Protein AF-A0A839VID1-F1 (afdb_monomer_lite)

Secondary structure (DSSP, 8-state):
----HHHHHHHHHHHHHHHTS---TTHHHHHHHHHHHHHHHHHHHHHHHHHHHHHHHHHHHTT------TTHHHHHHHHHHHHHHHHHHHHHHHHS--TTS----EEEE-SEEEPPPPPPPPPPPPPPPPPPPBTTB---PPPPPPPPPPPPPPPPSEEE--TT-EEEE-SEEEPPPPPPPPPPPPPPPPPPPPTT-TTS-------PPPPPPPPPPPPPPPSEEE-SSS-EEEESSEEEPPPPPPPPPPPPPPPPPTTSS--PPPPPPPPPPS-PPPSEEE-SSS-EEEESSEEE--B-TTS-B-S-SEEE-TT-BS-EEEE-TT-EEES-EE-TT-BS--EEEEPEETTEE-S---GGGBTTTEES--EEE-

Sequence (374 aa):
MVISDSAISLFLKFVIRELLFMPDYFFLFFVIEIMNKNFYRIVWNRTLGMFQVASEMARTEGKSSNINSPFVNTATKVVSVGRLAVMTMAIMMAWSLPASDVFAQTQVNTGWMNGSTGQTGEAGQRGTNGRNASLLVDPTSGTNGTNGGNGSQGDNGWSLNTNSATYINSGSVLGGTGGAGGSGGDGGDAGRWDTWEWRNVTRTNYEPGNGGDGGNGGHGGNGVSITASNVTFVNTGTVTGGNAGAAGAGGVAGEKPAIATLPGKDGNPGSPGIEGGYGIYVSGNNSDIINVGIISAGQDSSGNVTKESIWYGNSTSNSRLELRAGSDIKGIVNAKLSKGINILALGAGDGNYQGSFDVTQINNKYLGFNAFSK

Foldseek 3Di:
DDDDVVVVVVVVVVVVVVVPDDDDPPVVVVCVVVCVVVVVVVVVVVLVVLVVVVVVVVVVVVPDPDDPDPVVVVVVVVVVVSVVVNVVVVVVVVVPDPPPPDPQAEAEDQEEQEWAAWAEWAAWAAWAAWAADDPPRDIAAIAATAETGETAETAEREEAADASHEYEYNEEFEWHETHEWHAWYAWYATHHYDDPPPDDDPDDDHAIYETHATYEWYEWHESYEAQYANYEYEYQYEFEFHEIYHWHHIYHFHQYPPPDDDTHHTHHIYHTRQATYASYEYQYEQYEYEYQEEFEYYYYPVRHHRDASAEYDLNYEPYEYEYAHNDDYDAAHECQNYDYAYEYEFDYDPNRTPPDDDPVCECVRYYRHPHYYD

Radius of gyration: 37.03 Å; chains: 1; bounding box: 115×51×95 Å

Structure (mmCIF, N/CA/C/O backbone):
data_AF-A0A839VID1-F1
#
_entry.id   AF-A0A839VID1-F1
#
loop_
_atom_site.group_PDB
_atom_site.id
_atom_site.type_symbol
_atom_site.label_atom_id
_atom_site.label_alt_id
_atom_site.label_comp_id
_atom_site.label_asym_id
_atom_site.label_entity_id
_atom_site.label_seq_id
_atom_site.pdbx_PDB_ins_code
_atom_site.Cartn_x
_atom_site.Cartn_y
_atom_site.Cartn_z
_atom_site.occupancy
_atom_site.B_iso_or_equiv
_atom_site.auth_seq_id
_atom_site.auth_comp_id
_atom_site.auth_asym_id
_atom_site.auth_atom_id
_atom_site.pdbx_PDB_model_num
ATOM 1 N N . MET A 1 1 ? -58.803 2.264 24.529 1.00 37.75 1 MET A N 1
ATOM 2 C CA . MET A 1 1 ? -59.044 2.023 23.092 1.00 37.75 1 MET A CA 1
ATOM 3 C C . MET A 1 1 ? -58.047 0.965 22.658 1.00 37.75 1 MET A C 1
ATOM 5 O O . MET A 1 1 ? -56.857 1.229 22.729 1.00 37.75 1 MET A O 1
ATOM 9 N N . VAL A 1 2 ? -58.511 -0.249 22.364 1.00 28.39 2 VAL A N 1
ATOM 10 C CA . VAL A 1 2 ? -57.647 -1.372 21.968 1.00 28.39 2 VAL A CA 1
ATOM 11 C C . VAL A 1 2 ? -57.585 -1.366 20.445 1.00 28.39 2 VAL A C 1
ATOM 13 O O . VAL A 1 2 ? -58.617 -1.516 19.795 1.00 28.39 2 VAL A O 1
ATOM 16 N N . ILE A 1 3 ? -56.407 -1.107 19.880 1.00 39.34 3 ILE A N 1
ATOM 17 C CA . ILE A 1 3 ? -56.181 -1.224 18.436 1.00 39.34 3 ILE A CA 1
ATOM 18 C C . ILE A 1 3 ? -56.026 -2.717 18.156 1.00 39.34 3 ILE A C 1
ATOM 20 O O . ILE A 1 3 ? -55.124 -3.349 18.692 1.00 39.34 3 ILE A O 1
ATOM 24 N N . SER A 1 4 ? -56.941 -3.291 17.378 1.00 57.62 4 SER A N 1
ATOM 25 C CA . SER A 1 4 ? -56.905 -4.713 17.030 1.00 57.62 4 SER A CA 1
ATOM 26 C C . SER A 1 4 ? -55.694 -5.027 16.148 1.00 57.62 4 SER A C 1
ATOM 28 O O . SER A 1 4 ? -55.435 -4.286 15.196 1.00 57.62 4 SER A O 1
ATOM 30 N N . ASP A 1 5 ? -55.028 -6.157 16.390 1.00 52.53 5 ASP A N 1
ATOM 31 C CA . ASP A 1 5 ? -53.838 -6.624 15.652 1.00 52.53 5 ASP A CA 1
ATOM 32 C C . ASP A 1 5 ? -54.029 -6.684 14.125 1.00 52.53 5 ASP A C 1
ATOM 34 O O . ASP A 1 5 ? -53.090 -6.506 13.346 1.00 52.53 5 ASP A O 1
ATOM 38 N N . SER A 1 6 ? -55.272 -6.837 13.668 1.00 58.25 6 SER A N 1
ATOM 39 C CA . SER A 1 6 ? -55.662 -6.763 12.259 1.00 58.25 6 SER A CA 1
ATOM 40 C C . SER A 1 6 ? -55.383 -5.400 11.610 1.00 58.25 6 SER A C 1
ATOM 42 O O . SER A 1 6 ? -55.016 -5.354 10.438 1.00 58.25 6 SER A O 1
ATOM 44 N N . ALA A 1 7 ? -55.494 -4.294 12.350 1.00 54.56 7 ALA A N 1
ATOM 45 C CA . ALA A 1 7 ? -55.219 -2.950 11.836 1.00 54.56 7 ALA A CA 1
ATOM 46 C C . ALA A 1 7 ? -53.710 -2.697 11.681 1.00 54.56 7 ALA A C 1
ATOM 48 O O . ALA A 1 7 ? -53.276 -2.084 10.706 1.00 54.56 7 ALA A O 1
ATOM 49 N N . ILE A 1 8 ? -52.907 -3.242 12.600 1.00 56.31 8 ILE A N 1
ATOM 50 C CA . ILE A 1 8 ? -51.442 -3.164 12.558 1.00 56.31 8 ILE A CA 1
ATOM 51 C C . ILE A 1 8 ? -50.904 -4.010 11.396 1.00 56.31 8 ILE A C 1
ATOM 53 O O . ILE A 1 8 ? -50.062 -3.545 10.628 1.00 56.31 8 ILE A O 1
ATOM 57 N N . SER A 1 9 ? -51.453 -5.212 11.192 1.00 63.53 9 SER A N 1
ATOM 58 C CA . SER A 1 9 ? -51.073 -6.084 10.073 1.00 63.53 9 SER A CA 1
ATOM 59 C C . SER A 1 9 ? -51.412 -5.479 8.705 1.00 63.53 9 SER A C 1
ATOM 61 O O . SER A 1 9 ? -50.611 -5.567 7.772 1.00 63.53 9 SER A O 1
ATOM 63 N N . LEU A 1 10 ? -52.575 -4.828 8.576 1.00 61.72 10 LEU A N 1
ATOM 64 C CA . LEU A 1 10 ? -52.990 -4.194 7.322 1.00 61.72 10 LEU A CA 1
ATOM 65 C C . LEU A 1 10 ? -52.106 -2.986 6.977 1.00 61.72 10 LEU A C 1
ATOM 67 O O . LEU A 1 10 ? -51.721 -2.815 5.822 1.00 61.72 10 LEU A O 1
ATOM 71 N N . PHE A 1 11 ? -51.729 -2.197 7.985 1.00 62.03 11 PHE A N 1
ATOM 72 C CA . PHE A 1 11 ? -50.832 -1.057 7.817 1.00 62.03 11 PHE A CA 1
ATOM 73 C C . PHE A 1 11 ? -49.418 -1.496 7.408 1.00 62.03 11 PHE A C 1
ATOM 75 O O . PHE A 1 11 ? -48.863 -0.971 6.445 1.00 62.03 11 PHE A O 1
ATOM 82 N N . LEU A 1 12 ? -48.867 -2.529 8.054 1.00 59.03 12 LEU A N 1
ATOM 83 C CA . LEU A 1 12 ? -47.552 -3.085 7.708 1.00 59.03 12 LEU A CA 1
ATOM 84 C C . LEU A 1 12 ? -47.509 -3.663 6.288 1.00 59.03 12 LEU A C 1
ATOM 86 O O . LEU A 1 12 ? -46.543 -3.440 5.562 1.00 59.03 12 LEU A O 1
ATOM 90 N N . LYS A 1 13 ? -48.571 -4.349 5.851 1.00 61.94 13 LYS A N 1
ATOM 91 C CA . LYS A 1 13 ? -48.661 -4.872 4.478 1.00 61.94 13 LYS A CA 1
ATOM 92 C C . LYS A 1 13 ? -48.763 -3.765 3.429 1.00 61.94 13 LYS A C 1
ATOM 94 O O . LYS A 1 13 ? -48.233 -3.931 2.335 1.00 61.94 13 LYS A O 1
ATOM 99 N N . PHE A 1 14 ? -49.415 -2.650 3.754 1.00 58.91 14 PHE A N 1
ATOM 100 C CA . PHE A 1 14 ? -49.511 -1.500 2.858 1.00 58.91 14 PHE A CA 1
ATOM 101 C C . PHE A 1 14 ? -48.156 -0.795 2.699 1.00 58.91 14 PHE A C 1
ATOM 103 O O . PHE A 1 14 ? -47.725 -0.532 1.581 1.00 58.91 14 PHE A O 1
ATOM 110 N N . VAL A 1 15 ? -47.435 -0.590 3.805 1.00 58.19 15 VAL A N 1
ATOM 111 C CA . VAL A 1 15 ? -46.118 0.070 3.807 1.00 58.19 15 VAL A CA 1
ATOM 112 C C . VAL A 1 15 ? -45.062 -0.757 3.063 1.00 58.19 15 VAL A C 1
ATOM 114 O O . VAL A 1 15 ? -44.302 -0.208 2.271 1.00 58.19 15 VAL A O 1
ATOM 117 N N . ILE A 1 16 ? -45.045 -2.081 3.245 1.00 57.47 16 ILE A N 1
ATOM 118 C CA . ILE A 1 16 ? -44.080 -2.966 2.566 1.00 57.47 16 ILE A CA 1
ATOM 119 C C . ILE A 1 16 ? -44.337 -3.031 1.051 1.00 57.47 16 ILE A C 1
ATOM 121 O O . ILE A 1 16 ? -43.393 -3.141 0.272 1.00 57.47 16 ILE A O 1
ATOM 125 N N . ARG A 1 17 ? -45.600 -2.933 0.615 1.00 50.16 17 ARG A N 1
ATOM 126 C CA . ARG A 1 17 ? -45.963 -3.000 -0.808 1.00 50.16 17 ARG A CA 1
ATOM 127 C C . ARG A 1 17 ? -45.537 -1.754 -1.592 1.00 50.16 17 ARG A C 1
ATOM 129 O O . ARG A 1 17 ? -45.145 -1.894 -2.744 1.00 50.16 17 ARG A O 1
ATOM 136 N N . GLU A 1 18 ? -45.577 -0.577 -0.973 1.00 48.16 18 GLU A N 1
ATOM 137 C CA . GLU A 1 18 ? -45.176 0.690 -1.609 1.00 48.16 18 GLU A CA 1
ATOM 138 C C . GLU A 1 18 ? -43.649 0.892 -1.624 1.00 48.16 18 GLU A C 1
ATOM 140 O O . GLU A 1 18 ? -43.105 1.484 -2.552 1.00 48.16 18 GLU A O 1
ATOM 145 N N . LEU A 1 19 ? -42.924 0.335 -0.647 1.00 43.19 19 LEU A N 1
ATOM 146 C CA . LEU A 1 19 ? -41.462 0.467 -0.549 1.00 43.19 19 LEU A CA 1
ATOM 147 C C . LEU A 1 19 ? -40.670 -0.384 -1.557 1.00 43.19 19 LEU A C 1
ATOM 149 O O . LEU A 1 19 ? -39.482 -0.142 -1.748 1.00 43.19 19 LEU A O 1
ATOM 153 N N . LEU A 1 20 ? -41.301 -1.362 -2.213 1.00 41.53 20 LEU A N 1
ATOM 154 C CA . LEU A 1 20 ? -40.631 -2.298 -3.127 1.00 41.53 20 LEU A CA 1
ATOM 155 C C . LEU A 1 20 ? -40.627 -1.865 -4.607 1.00 41.53 20 LEU A C 1
ATOM 157 O O . LEU A 1 20 ? -40.086 -2.596 -5.433 1.00 41.53 20 LEU A O 1
ATOM 161 N N . PHE A 1 21 ? -41.200 -0.706 -4.964 1.00 41.19 21 PHE A N 1
ATOM 162 C CA . PHE A 1 21 ? -41.460 -0.346 -6.371 1.00 41.19 21 PHE A CA 1
ATOM 163 C C . PHE A 1 21 ? -40.880 0.988 -6.880 1.00 41.19 21 PHE A C 1
ATOM 165 O O . PHE A 1 21 ? -41.305 1.449 -7.937 1.00 41.19 21 PHE A O 1
ATOM 172 N N . MET A 1 22 ? -39.887 1.603 -6.225 1.00 41.22 22 MET A N 1
ATOM 173 C CA . MET A 1 22 ? -39.282 2.846 -6.749 1.00 41.22 22 MET A CA 1
ATOM 174 C C . MET A 1 22 ? -37.767 2.733 -7.014 1.00 41.22 22 MET A C 1
ATOM 176 O O . MET A 1 22 ? -37.019 2.464 -6.077 1.00 41.22 22 MET A O 1
ATOM 180 N N . PRO A 1 23 ? -37.300 2.947 -8.267 1.00 43.81 23 PRO A N 1
ATOM 181 C CA . PRO A 1 23 ? -35.902 2.741 -8.658 1.00 43.81 23 PRO A CA 1
ATOM 182 C C . PRO A 1 23 ? -34.981 3.974 -8.524 1.00 43.81 23 PRO A C 1
ATOM 184 O O . PRO A 1 23 ? -33.789 3.851 -8.789 1.00 43.81 23 PRO A O 1
ATOM 187 N N . ASP A 1 24 ? -35.459 5.139 -8.072 1.00 41.50 24 ASP A N 1
ATOM 188 C CA . ASP A 1 24 ? -34.684 6.391 -8.148 1.00 41.50 24 ASP A CA 1
ATOM 189 C C . ASP A 1 24 ? -34.285 6.955 -6.769 1.00 41.50 24 ASP A C 1
ATOM 191 O O . ASP A 1 24 ? -34.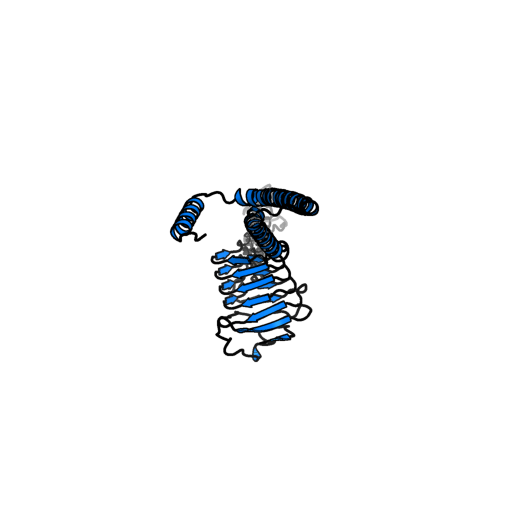955 7.803 -6.176 1.00 41.50 24 ASP A O 1
ATOM 195 N N . TYR A 1 25 ? -33.129 6.515 -6.262 1.00 45.03 25 TYR A N 1
ATOM 196 C CA . TYR A 1 25 ? -32.595 6.883 -4.938 1.00 45.03 25 TYR A CA 1
ATOM 197 C C . TYR A 1 25 ? -31.889 8.250 -4.853 1.00 45.03 25 TYR A C 1
ATOM 199 O O . TYR A 1 25 ? -31.350 8.594 -3.803 1.00 45.03 25 TYR A O 1
ATOM 207 N N . PHE A 1 26 ? -31.924 9.077 -5.903 1.00 43.38 26 PHE A N 1
ATOM 208 C CA . PHE A 1 26 ? -31.333 10.426 -5.861 1.00 43.38 26 PHE A CA 1
ATOM 209 C C . PHE A 1 26 ? -32.321 11.526 -5.431 1.00 43.38 26 PHE A C 1
ATOM 211 O O . PHE A 1 26 ? -31.907 12.558 -4.906 1.00 43.38 26 PHE A O 1
ATOM 218 N N . PHE A 1 27 ? -33.633 11.304 -5.572 1.00 37.88 27 PHE A N 1
ATOM 219 C CA . PHE A 1 27 ? -34.653 12.294 -5.194 1.00 37.88 27 PHE A CA 1
ATOM 220 C C . PHE A 1 27 ? -35.008 12.241 -3.696 1.00 37.88 27 PHE A C 1
ATOM 222 O O . PHE A 1 27 ? -35.433 13.236 -3.106 1.00 37.88 27 PHE A O 1
ATOM 229 N N . LEU A 1 28 ? -34.778 11.094 -3.049 1.00 40.00 28 LEU A N 1
ATOM 230 C CA . LEU A 1 28 ? -35.147 10.866 -1.652 1.00 40.00 28 LEU A CA 1
ATOM 231 C C . LEU A 1 28 ? -34.292 11.692 -0.676 1.00 40.00 28 LEU A C 1
ATOM 233 O O . LEU A 1 28 ? -34.808 12.166 0.331 1.00 40.00 28 LEU A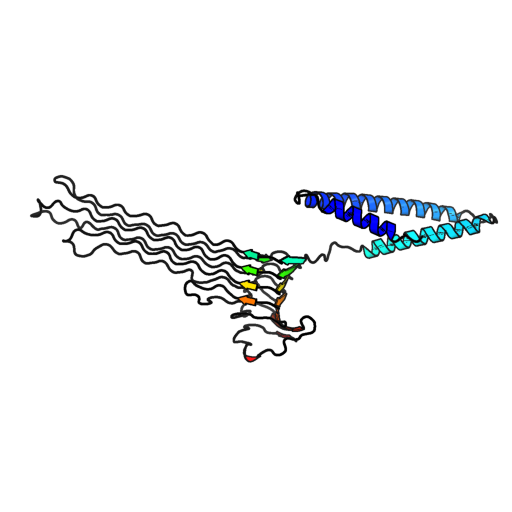 O 1
ATOM 237 N N . PHE A 1 29 ? -33.018 11.942 -0.993 1.00 39.06 29 PHE A N 1
ATOM 238 C CA . PHE A 1 29 ? -32.136 12.720 -0.116 1.00 39.06 29 PHE A CA 1
ATOM 239 C C . PHE A 1 29 ? -32.544 14.202 -0.052 1.00 39.06 29 PHE A C 1
ATOM 241 O O . PHE A 1 29 ? -32.615 14.784 1.029 1.00 39.06 29 PHE A O 1
ATOM 248 N N . PHE A 1 30 ? -32.930 14.789 -1.192 1.00 37.88 30 PHE A N 1
ATOM 249 C CA . PHE A 1 30 ? -33.386 16.182 -1.256 1.00 37.88 30 PHE A CA 1
ATOM 250 C C . PHE A 1 30 ? -34.794 16.366 -0.665 1.00 37.88 30 PHE A C 1
ATOM 252 O O . PHE A 1 30 ? -35.081 17.372 -0.012 1.00 37.88 30 PHE A O 1
ATOM 259 N N . VAL A 1 31 ? -35.676 15.374 -0.842 1.00 40.00 31 VAL A N 1
ATOM 260 C CA . VAL A 1 31 ? -37.023 15.391 -0.256 1.00 40.00 31 VAL A CA 1
ATOM 261 C C . VAL A 1 31 ? -36.972 15.203 1.261 1.00 40.00 31 VAL A C 1
ATOM 263 O O . VAL A 1 31 ? -37.691 15.911 1.961 1.00 40.00 31 VAL A O 1
ATOM 266 N N . ILE A 1 32 ? -36.093 14.350 1.798 1.00 44.00 32 ILE A N 1
ATOM 267 C CA . ILE A 1 32 ? -35.937 14.178 3.252 1.00 44.00 32 ILE A CA 1
ATOM 268 C C . ILE A 1 32 ? -35.442 15.473 3.911 1.00 44.00 32 ILE A C 1
ATOM 270 O O . ILE A 1 32 ? -35.973 15.868 4.950 1.00 44.00 32 ILE A O 1
ATOM 274 N N . GLU A 1 33 ? -34.502 16.194 3.296 1.00 41.28 33 GLU A N 1
ATOM 275 C CA . GLU A 1 33 ? -33.959 17.427 3.879 1.00 41.28 33 GLU A CA 1
ATOM 276 C C . GLU A 1 33 ? -34.963 18.601 3.852 1.00 41.28 33 GLU A C 1
ATOM 278 O O . GLU A 1 33 ? -35.080 19.358 4.824 1.00 41.28 33 GLU A O 1
ATOM 283 N N . ILE A 1 34 ? -35.774 18.715 2.791 1.00 43.38 34 ILE A N 1
ATOM 284 C CA . ILE A 1 34 ? -36.847 19.722 2.689 1.00 43.38 34 ILE A CA 1
ATOM 285 C C . ILE A 1 34 ? -38.066 19.343 3.550 1.00 43.38 34 ILE A C 1
ATOM 287 O O . ILE A 1 34 ? -38.681 20.216 4.177 1.00 43.38 34 ILE A O 1
ATOM 291 N N . MET A 1 35 ? -38.410 18.053 3.639 1.00 42.81 35 MET A N 1
ATOM 292 C CA . MET A 1 35 ? -39.499 17.583 4.498 1.00 42.81 35 MET A CA 1
ATOM 293 C C . MET A 1 35 ? -39.181 17.793 5.974 1.00 42.81 35 MET A C 1
ATOM 295 O O . MET A 1 35 ? -40.087 18.151 6.721 1.00 42.81 35 MET A O 1
ATOM 299 N N . ASN A 1 36 ? -37.919 17.675 6.394 1.00 51.16 36 ASN A N 1
ATOM 300 C CA . ASN A 1 36 ? -37.563 17.833 7.803 1.00 51.16 36 ASN A CA 1
ATOM 301 C C . ASN A 1 36 ? -37.812 19.270 8.303 1.00 51.16 36 ASN A C 1
ATOM 303 O O . ASN A 1 36 ? -38.424 19.472 9.350 1.00 51.16 36 ASN A O 1
ATOM 307 N N . LYS A 1 37 ? -37.472 20.296 7.507 1.00 49.12 37 LYS A N 1
ATOM 308 C CA . LYS A 1 37 ? -37.708 21.705 7.889 1.00 49.12 37 LYS A CA 1
ATOM 309 C C . LYS A 1 37 ? -39.193 22.080 7.899 1.00 49.12 37 LYS A C 1
ATOM 311 O O . LYS A 1 37 ? -39.648 22.774 8.811 1.00 49.12 37 LYS A O 1
ATOM 316 N N . ASN A 1 38 ? -39.965 21.610 6.919 1.00 48.06 38 ASN A N 1
ATOM 317 C CA . ASN A 1 38 ? -41.396 21.917 6.844 1.00 48.06 38 ASN A CA 1
ATOM 318 C C . ASN A 1 38 ? -42.216 21.119 7.864 1.00 48.06 38 ASN A C 1
ATOM 320 O O . ASN A 1 38 ? -43.131 21.675 8.471 1.00 48.06 38 ASN A O 1
ATOM 324 N N . PHE A 1 39 ? -41.861 19.859 8.116 1.00 57.38 39 PHE A N 1
ATOM 325 C CA . PHE A 1 39 ? -42.506 19.041 9.138 1.00 57.38 39 PHE A CA 1
ATOM 326 C C . PHE A 1 39 ? -42.246 19.605 10.536 1.00 57.38 39 PHE A C 1
ATOM 328 O O . PHE A 1 39 ? -43.196 19.795 11.293 1.00 57.38 39 PHE A O 1
ATOM 335 N N . TYR A 1 40 ? -41.004 20.000 10.838 1.00 54.78 40 TYR A N 1
ATOM 336 C CA . TYR A 1 40 ? -40.677 20.636 12.115 1.00 54.78 40 TYR A CA 1
ATOM 337 C C . TYR A 1 40 ? -41.464 21.934 12.319 1.00 54.78 40 TYR A C 1
ATOM 339 O O . TYR A 1 40 ? -42.027 22.161 13.385 1.00 54.78 40 TYR A O 1
ATOM 347 N N . ARG A 1 41 ? -41.594 22.762 11.275 1.00 60.22 41 ARG A N 1
ATOM 348 C CA . ARG A 1 41 ? -42.366 24.011 11.336 1.00 60.22 41 ARG A CA 1
ATOM 349 C C . ARG A 1 41 ? -43.870 23.768 11.512 1.00 60.22 41 ARG A C 1
ATOM 351 O O . ARG A 1 41 ? -44.519 24.512 12.243 1.00 60.22 41 ARG A O 1
ATOM 358 N N . ILE A 1 42 ? -44.429 22.728 10.890 1.00 62.19 42 ILE A N 1
ATOM 359 C CA . ILE A 1 42 ? -45.842 22.343 11.051 1.00 62.19 42 ILE A CA 1
ATOM 360 C C . ILE A 1 42 ? -46.104 21.810 12.462 1.00 62.19 42 ILE A C 1
ATOM 362 O O . ILE A 1 42 ? -47.077 22.227 13.092 1.00 62.19 42 ILE A O 1
ATOM 366 N N . VAL A 1 43 ? -45.240 20.927 12.970 1.00 60.66 43 VAL A N 1
ATOM 367 C CA . VAL A 1 43 ? -45.349 20.387 14.331 1.00 60.66 43 VAL A CA 1
ATOM 368 C C . VAL A 1 43 ? -45.194 21.515 15.349 1.00 60.66 43 VAL A C 1
ATOM 370 O O . VAL A 1 43 ? -46.062 21.679 16.199 1.00 60.66 43 VAL A O 1
ATOM 373 N N . TRP A 1 44 ? -44.181 22.370 15.202 1.00 65.75 44 TRP A N 1
ATOM 374 C CA . TRP A 1 44 ? -43.943 23.513 16.085 1.00 65.75 44 TRP A CA 1
ATOM 375 C C . TRP A 1 44 ? -45.123 24.492 16.126 1.00 65.75 44 TRP A C 1
ATOM 377 O O . TRP A 1 44 ? -45.608 24.839 17.205 1.00 65.75 44 TRP A O 1
ATOM 387 N N . ASN A 1 45 ? -45.654 24.885 14.963 1.00 63.06 45 ASN A N 1
ATOM 388 C CA . ASN A 1 45 ? -46.792 25.804 14.893 1.00 63.06 45 ASN A CA 1
ATOM 389 C C . ASN A 1 45 ? -48.073 25.193 15.481 1.00 63.06 45 ASN A C 1
ATOM 391 O O . ASN A 1 45 ? -48.853 25.902 16.120 1.00 63.06 45 ASN A O 1
ATOM 395 N N . ARG A 1 46 ? -48.296 23.883 15.310 1.00 57.66 46 ARG A N 1
ATOM 396 C CA . ARG A 1 46 ? -49.447 23.197 15.919 1.00 57.66 46 ARG A CA 1
ATOM 397 C C . ARG A 1 46 ? -49.300 23.069 17.432 1.00 57.66 46 ARG A C 1
ATOM 399 O O . ARG A 1 46 ? -50.280 23.277 18.144 1.00 57.66 46 ARG A O 1
ATOM 406 N N . THR A 1 47 ? -48.097 22.798 17.929 1.00 58.44 47 THR A N 1
ATOM 407 C CA . THR A 1 47 ? -47.826 22.732 19.369 1.00 58.44 47 THR A CA 1
ATOM 408 C C . THR A 1 47 ? -48.018 24.097 20.034 1.00 58.44 47 THR A C 1
ATOM 410 O O . THR A 1 47 ? -48.692 24.173 21.059 1.00 58.44 47 THR A O 1
ATOM 413 N N . LEU A 1 48 ? -47.543 25.189 19.420 1.00 67.44 48 LEU A N 1
ATOM 414 C CA . LEU A 1 48 ? -47.789 26.554 19.910 1.00 67.44 48 LEU A CA 1
ATOM 415 C C . LEU A 1 48 ? -49.284 26.904 19.955 1.00 67.44 48 LEU A C 1
ATOM 417 O O . LEU A 1 48 ? -49.754 27.438 20.959 1.00 67.44 48 LEU A O 1
ATOM 421 N N . GLY A 1 49 ? -50.047 26.542 18.917 1.00 63.91 49 GLY A N 1
ATOM 422 C CA . GLY A 1 49 ? -51.499 26.744 18.898 1.00 63.91 49 GLY A CA 1
ATOM 423 C C . GLY A 1 49 ? -52.218 26.004 20.033 1.00 63.91 49 GLY A C 1
ATOM 424 O O . GLY A 1 49 ? -53.102 26.566 20.676 1.00 63.91 49 GLY A O 1
ATOM 425 N N . MET A 1 50 ? -51.799 24.772 20.346 1.00 55.88 50 MET A N 1
ATOM 426 C CA . MET A 1 50 ? -52.367 24.006 21.464 1.00 55.88 50 MET A CA 1
ATOM 427 C C . MET A 1 50 ? -52.028 24.615 22.831 1.00 55.88 50 MET A C 1
ATOM 429 O O . MET A 1 50 ? -52.896 24.654 23.701 1.00 55.88 50 MET A O 1
ATOM 433 N N . PHE A 1 51 ? -50.811 25.139 23.021 1.00 56.12 51 PHE A N 1
ATOM 434 C CA . PHE A 1 51 ? -50.447 25.854 24.252 1.00 56.12 51 PHE A CA 1
ATOM 435 C C . PHE A 1 51 ? -51.263 27.135 24.440 1.00 56.12 51 PHE A C 1
ATOM 437 O O . PHE A 1 51 ? -51.696 27.424 25.555 1.00 56.12 51 PHE A O 1
ATOM 444 N N . GLN A 1 52 ? -51.527 27.873 23.360 1.00 67.88 52 GLN A N 1
ATOM 445 C CA . GLN A 1 52 ? -52.342 29.083 23.416 1.00 67.88 52 GLN A CA 1
ATOM 446 C C . GLN A 1 52 ? -53.787 28.766 23.832 1.00 67.88 52 GLN A C 1
ATOM 448 O O . GLN A 1 52 ? -54.286 29.365 24.785 1.00 67.88 52 GLN A O 1
ATOM 453 N N . VAL A 1 53 ? -54.410 27.752 23.218 1.00 58.34 53 VAL A N 1
ATOM 454 C CA . VAL A 1 53 ? -55.764 27.289 23.581 1.00 58.34 53 VAL A CA 1
ATOM 455 C C . VAL A 1 53 ? -55.816 26.781 25.025 1.00 58.34 53 VAL A C 1
ATOM 457 O O . VAL A 1 53 ? -56.718 27.146 25.778 1.00 58.34 53 VAL A O 1
ATOM 460 N N . ALA A 1 54 ? -54.824 25.996 25.458 1.00 53.84 54 ALA A N 1
ATOM 461 C CA . ALA A 1 54 ? -54.746 25.517 26.837 1.00 53.84 54 ALA A CA 1
ATOM 462 C C . ALA A 1 54 ? -54.595 26.674 27.845 1.00 53.84 54 ALA A C 1
ATOM 464 O O . ALA A 1 54 ? -55.194 26.638 28.921 1.00 53.84 54 ALA A O 1
ATOM 465 N N . SER A 1 55 ? -53.839 27.721 27.492 1.00 54.97 55 SER A N 1
ATOM 466 C CA . SER A 1 55 ? -53.664 28.906 28.340 1.00 54.97 55 SER A CA 1
ATOM 467 C C . SER A 1 55 ? -54.941 29.750 28.458 1.00 54.97 55 SER A C 1
ATOM 469 O O . SER A 1 55 ? -55.253 30.236 29.546 1.00 54.97 55 SER A O 1
ATOM 471 N N . GLU A 1 56 ? -55.725 29.877 27.382 1.00 57.59 56 GLU A N 1
ATOM 472 C CA . GLU A 1 56 ? -57.013 30.583 27.403 1.00 57.59 56 GLU A CA 1
ATOM 473 C C . GLU A 1 56 ? -58.074 29.818 28.200 1.00 57.59 56 GLU A C 1
ATOM 475 O O . GLU A 1 56 ? -58.827 30.430 28.965 1.00 57.59 56 GLU A O 1
ATOM 480 N N . MET A 1 57 ? -58.079 28.485 28.095 1.00 52.12 57 MET A N 1
ATOM 481 C CA . MET A 1 57 ? -58.933 27.616 28.909 1.00 52.12 57 MET A CA 1
ATOM 482 C C . MET A 1 57 ? -58.591 27.712 30.404 1.00 52.12 57 MET A C 1
ATOM 484 O O . MET A 1 57 ? -59.486 27.851 31.233 1.00 52.12 57 MET A O 1
ATOM 488 N N . ALA A 1 58 ? -57.305 27.738 30.768 1.00 54.00 58 ALA A N 1
ATOM 489 C CA . ALA A 1 58 ? -56.889 27.924 32.162 1.00 54.00 58 ALA A CA 1
ATOM 490 C C . ALA A 1 58 ? -57.235 29.327 32.704 1.00 54.00 58 ALA A C 1
ATOM 492 O O . ALA A 1 58 ? -57.565 29.489 33.878 1.00 54.00 58 ALA A O 1
ATOM 493 N N . ARG A 1 59 ? -57.205 30.358 31.849 1.00 53.34 59 ARG A N 1
ATOM 494 C CA . ARG A 1 59 ? -57.555 31.738 32.223 1.00 53.34 59 ARG A CA 1
ATOM 495 C C . ARG A 1 59 ? -59.058 31.931 32.461 1.00 53.34 59 ARG A C 1
ATOM 497 O O . ARG A 1 59 ? -59.435 32.819 33.227 1.00 53.34 59 ARG A O 1
ATOM 504 N N . THR A 1 60 ? -59.918 31.121 31.842 1.00 53.81 60 THR A N 1
ATOM 505 C CA . THR A 1 60 ? -61.379 31.194 32.025 1.00 53.81 60 THR A CA 1
ATOM 506 C C . THR A 1 60 ? -61.858 30.539 33.326 1.00 53.81 60 THR A C 1
ATOM 508 O O . THR A 1 60 ? -62.877 30.960 33.875 1.00 53.81 60 THR A O 1
ATOM 511 N N . GLU A 1 61 ? -61.096 29.598 33.895 1.00 52.12 61 GLU A N 1
ATOM 512 C CA . GLU A 1 61 ? -61.425 28.937 35.171 1.00 52.12 61 GLU A CA 1
ATOM 513 C C . GLU A 1 61 ? -61.307 29.871 36.394 1.00 52.12 61 GLU A C 1
ATOM 515 O O . GLU A 1 61 ? -61.986 29.666 37.399 1.00 52.12 61 GLU A O 1
ATOM 520 N N . GLY A 1 62 ? -60.538 30.962 36.305 1.00 48.69 62 GLY A N 1
ATOM 521 C CA . GLY A 1 62 ? -60.334 31.907 37.412 1.00 48.69 62 GLY A CA 1
ATOM 522 C C . GLY A 1 62 ? -61.525 32.815 37.762 1.00 48.69 62 GLY A C 1
ATOM 523 O O . GLY A 1 62 ? -61.398 33.639 38.665 1.00 48.69 62 GLY A O 1
ATOM 524 N N . LYS A 1 63 ? -62.666 32.721 37.060 1.00 49.06 63 LYS A N 1
ATOM 525 C CA . LYS A 1 63 ? -63.840 33.593 37.291 1.00 49.06 63 LYS A CA 1
ATOM 526 C C . LYS A 1 63 ? -65.163 32.873 37.576 1.00 49.06 63 LYS A C 1
ATOM 528 O O . LYS A 1 63 ? -66.177 33.545 37.731 1.00 49.06 63 LYS A O 1
ATOM 533 N N . SER A 1 64 ? -65.186 31.545 37.680 1.00 48.34 64 SER A N 1
ATOM 534 C CA . SER A 1 64 ? -66.438 30.786 37.830 1.00 48.34 64 SER A CA 1
ATOM 535 C C . SER A 1 64 ? -66.567 30.109 39.200 1.00 48.34 64 SER A C 1
ATOM 537 O O . SER A 1 64 ? -66.700 28.891 39.300 1.00 48.34 64 SER A O 1
ATOM 539 N N . SER A 1 65 ? -66.568 30.893 40.277 1.00 46.06 65 SER A N 1
ATOM 540 C CA . SER A 1 65 ? -66.994 30.429 41.603 1.00 46.06 65 SER A CA 1
ATOM 541 C C . SER A 1 65 ? -68.458 30.818 41.835 1.00 46.06 65 SER A C 1
ATOM 543 O O . SER A 1 65 ? -68.706 31.933 42.287 1.00 46.06 65 SER A O 1
ATOM 545 N N . ASN A 1 66 ? -69.406 29.948 41.449 1.00 48.12 66 ASN A N 1
ATOM 546 C CA . ASN A 1 66 ? -70.756 29.774 42.045 1.00 48.12 66 ASN A CA 1
ATOM 547 C C . ASN A 1 66 ? -71.783 29.160 41.076 1.00 48.12 66 ASN A C 1
ATOM 549 O O . ASN A 1 66 ? -72.871 29.699 40.890 1.00 48.12 66 ASN A O 1
ATOM 553 N N . ILE A 1 67 ? -71.490 28.001 40.481 1.00 46.19 67 ILE A N 1
ATOM 554 C CA . ILE A 1 67 ? -72.547 27.199 39.846 1.00 46.19 67 ILE A CA 1
ATOM 555 C C . ILE A 1 67 ? -72.424 25.754 40.331 1.00 46.19 67 ILE A C 1
ATOM 557 O O . ILE A 1 67 ? -71.659 24.958 39.792 1.00 46.19 67 ILE A O 1
ATOM 561 N N . ASN A 1 68 ? -73.195 25.422 41.371 1.00 46.31 68 ASN A N 1
ATOM 562 C CA . ASN A 1 68 ? -73.438 24.044 41.793 1.00 46.31 68 ASN A CA 1
ATOM 563 C C . ASN A 1 68 ? -74.363 23.380 40.769 1.00 46.31 68 ASN A C 1
ATOM 565 O O . ASN A 1 68 ? -75.585 23.453 40.868 1.00 46.31 68 ASN A O 1
ATOM 569 N N . SER A 1 69 ? -73.763 22.754 39.760 1.00 44.94 69 SER A N 1
ATOM 570 C CA . SER A 1 69 ? -74.460 21.939 38.770 1.00 44.94 69 SER A CA 1
ATOM 571 C C . SER A 1 69 ? -73.763 20.579 38.635 1.00 44.94 69 SER A C 1
ATOM 573 O O . SER A 1 69 ? -72.533 20.536 38.544 1.00 44.94 69 SER A O 1
ATOM 575 N N . PRO A 1 70 ? -74.508 19.458 38.561 1.00 43.38 70 PRO A N 1
ATOM 576 C CA . PRO A 1 70 ? -73.942 18.118 38.373 1.00 43.38 70 PRO A CA 1
ATOM 577 C C . PRO A 1 70 ? -73.181 17.943 37.043 1.00 43.38 70 PRO A C 1
ATOM 579 O O . PRO A 1 70 ? -72.490 16.942 36.862 1.00 43.38 70 PRO A O 1
ATOM 582 N N . PHE A 1 71 ? -73.221 18.928 36.136 1.00 43.03 71 PHE A N 1
ATOM 583 C CA . PHE A 1 71 ? -72.385 18.955 34.931 1.00 43.03 71 PHE A CA 1
ATOM 584 C C . PHE A 1 71 ? -70.885 19.172 35.209 1.00 43.03 71 PHE A C 1
ATOM 586 O O . PHE A 1 71 ? -70.048 18.791 34.386 1.00 43.03 71 PHE A O 1
ATOM 593 N N . VAL A 1 72 ? -70.517 19.722 36.374 1.00 46.44 72 VAL A N 1
ATOM 594 C CA . VAL A 1 72 ? -69.118 20.060 36.710 1.00 46.44 72 VAL A CA 1
ATOM 595 C C . VAL A 1 72 ? -68.254 18.808 36.949 1.00 46.44 72 VAL A C 1
ATOM 597 O O . VAL A 1 72 ? -67.059 18.819 36.650 1.00 46.44 72 VAL A O 1
ATOM 600 N N . ASN A 1 73 ? -68.854 17.685 37.366 1.00 43.66 73 ASN A N 1
ATOM 601 C CA . ASN A 1 73 ? -68.138 16.415 37.573 1.00 43.66 73 ASN A CA 1
ATOM 602 C C . ASN A 1 73 ? -67.769 15.684 36.268 1.00 43.66 73 ASN A C 1
ATOM 604 O O . ASN A 1 73 ? -66.858 14.853 36.257 1.00 43.66 73 ASN A O 1
ATOM 608 N N . THR A 1 74 ? -68.436 15.999 35.156 1.00 42.78 74 THR A N 1
ATOM 609 C CA . THR A 1 74 ? -68.091 15.434 33.840 1.00 42.78 74 THR A CA 1
ATOM 610 C C . THR A 1 74 ? -67.014 16.280 33.159 1.00 42.78 74 THR A C 1
ATOM 612 O O . THR A 1 74 ? -66.088 15.731 32.565 1.00 42.78 74 THR A O 1
ATOM 615 N N . ALA A 1 75 ? -67.058 17.608 33.328 1.00 41.94 75 ALA A N 1
ATOM 616 C CA . ALA A 1 75 ? -66.042 18.523 32.804 1.00 41.94 75 ALA A CA 1
ATOM 617 C C . ALA A 1 75 ? -64.664 18.320 33.465 1.00 41.94 75 ALA A C 1
ATOM 619 O O . ALA A 1 75 ? -63.649 18.266 32.771 1.00 41.94 75 ALA A O 1
ATOM 620 N N . THR A 1 76 ? -64.614 18.084 34.780 1.00 44.16 76 THR A N 1
ATOM 621 C CA . THR A 1 76 ? -63.357 17.793 35.504 1.00 44.16 76 THR A CA 1
ATOM 622 C C . THR A 1 76 ? -62.672 16.500 35.038 1.00 44.16 76 THR A C 1
ATOM 624 O O . THR A 1 76 ? -61.442 16.434 35.032 1.00 44.16 76 THR A O 1
ATOM 627 N N . LYS A 1 77 ? -63.428 15.496 34.563 1.00 42.06 77 LYS A N 1
ATOM 628 C CA . LYS A 1 77 ? -62.865 14.276 33.951 1.00 42.06 77 LYS A CA 1
ATOM 629 C C . LYS A 1 77 ? -62.341 14.482 32.525 1.00 42.06 77 LYS A C 1
ATOM 631 O O . LYS A 1 77 ? -61.431 13.770 32.119 1.00 42.06 77 LYS A O 1
ATOM 636 N N . VAL A 1 78 ? -62.868 15.440 31.763 1.00 45.62 78 VAL A N 1
ATOM 637 C CA . VAL A 1 78 ? -62.358 15.747 30.410 1.00 45.62 78 VAL A CA 1
ATOM 638 C C . VAL A 1 78 ? -61.071 16.578 30.492 1.00 45.62 78 VAL A C 1
ATOM 640 O O . VAL A 1 78 ? -60.127 16.336 29.738 1.00 45.62 78 VAL A O 1
ATOM 643 N N . VAL A 1 79 ? -60.977 17.485 31.471 1.00 46.44 79 VAL A N 1
ATOM 644 C CA . VAL A 1 79 ? -59.770 18.293 31.722 1.00 46.44 79 VAL A CA 1
ATOM 645 C C . VAL A 1 79 ? -58.580 17.424 32.155 1.00 46.44 79 VAL A C 1
ATOM 647 O O . VAL A 1 79 ? -57.446 17.695 31.755 1.00 46.44 79 VAL A O 1
ATOM 650 N N . SER A 1 80 ? -58.805 16.335 32.902 1.00 48.22 80 SER A N 1
ATOM 651 C CA . SER A 1 80 ? -57.722 15.417 33.286 1.00 48.22 80 SER A CA 1
ATOM 652 C C . SER A 1 80 ? -57.176 14.602 32.105 1.00 48.22 80 SER A C 1
ATOM 654 O O . SER A 1 80 ? -55.966 14.398 32.023 1.00 48.22 80 SER A O 1
ATOM 656 N N . VAL A 1 81 ? -58.022 14.218 31.141 1.00 49.50 81 VAL A N 1
ATOM 657 C CA . VAL A 1 81 ? -57.592 13.520 29.913 1.00 49.50 81 VAL A CA 1
ATOM 658 C C . VAL A 1 81 ? -56.811 14.455 28.987 1.00 49.50 81 VAL A C 1
ATOM 660 O O . VAL A 1 81 ? -55.783 14.053 28.443 1.00 49.50 81 VAL A O 1
ATOM 663 N N . GLY A 1 82 ? -57.228 15.721 28.865 1.00 47.69 82 GLY A N 1
ATOM 664 C CA . GLY A 1 82 ? -56.484 16.736 28.112 1.00 47.69 82 GLY A CA 1
ATOM 665 C C . GLY A 1 82 ? -55.093 17.001 28.699 1.00 47.69 82 GLY A C 1
ATOM 666 O O . GLY A 1 82 ? -54.103 17.012 27.970 1.00 47.69 82 GLY A O 1
ATOM 667 N N . ARG A 1 83 ? -54.988 17.120 30.031 1.00 51.94 83 ARG A N 1
ATOM 668 C CA . ARG A 1 83 ? -53.695 17.277 30.724 1.00 51.94 83 ARG A CA 1
ATOM 669 C C . ARG A 1 83 ? -52.795 16.048 30.572 1.00 51.94 83 ARG A C 1
ATOM 671 O O . ARG A 1 83 ? -51.592 16.213 30.387 1.00 51.94 83 ARG A O 1
ATOM 678 N N . LEU A 1 84 ? -53.358 14.837 30.587 1.00 50.56 84 LEU A N 1
ATOM 679 C CA . LEU A 1 84 ? -52.593 13.603 30.386 1.00 50.56 84 LEU A CA 1
ATOM 680 C C . LEU A 1 84 ? -52.068 13.483 28.946 1.00 50.56 84 LEU A C 1
ATOM 682 O O . LEU A 1 84 ? -50.916 13.106 28.745 1.00 50.56 84 LEU A O 1
ATOM 686 N N . ALA A 1 85 ? -52.873 13.856 27.948 1.00 52.16 85 ALA A N 1
ATOM 687 C CA . ALA A 1 85 ? -52.456 13.867 26.546 1.00 52.16 85 ALA A CA 1
ATOM 688 C C . ALA A 1 85 ? -51.351 14.905 26.282 1.00 52.16 85 ALA A C 1
ATOM 690 O O . ALA A 1 85 ? -50.361 14.585 25.627 1.00 52.16 85 ALA A O 1
ATOM 691 N N . VAL A 1 86 ? -51.462 16.108 26.861 1.00 56.69 86 VAL A N 1
ATOM 692 C CA . VAL A 1 86 ? -50.423 17.148 26.766 1.00 56.69 86 VAL A CA 1
ATOM 693 C C . VAL A 1 86 ? -49.147 16.733 27.505 1.00 56.69 86 VAL A C 1
ATOM 695 O O . VAL A 1 86 ? -48.063 16.922 26.962 1.00 56.69 86 VAL A O 1
ATOM 698 N N . MET A 1 87 ? -49.238 16.093 28.680 1.00 57.22 87 MET A N 1
ATOM 699 C CA . MET A 1 87 ? -48.060 15.517 29.349 1.00 57.22 87 MET A CA 1
ATOM 700 C C . MET A 1 87 ? -47.434 14.383 28.540 1.00 57.22 87 MET A C 1
ATOM 702 O O . MET A 1 87 ? -46.217 14.313 28.457 1.00 57.22 87 MET A O 1
ATOM 706 N N . THR A 1 88 ? -48.227 13.522 27.901 1.00 54.12 88 THR A N 1
ATOM 707 C CA . THR A 1 88 ? -47.694 12.412 27.093 1.00 54.12 88 THR A CA 1
ATOM 708 C C . THR A 1 88 ? -47.002 12.940 25.837 1.00 54.12 88 THR A C 1
ATOM 710 O O . THR A 1 88 ? -45.919 12.477 25.498 1.00 54.12 88 THR A O 1
ATOM 713 N N . MET A 1 89 ? -47.555 13.974 25.195 1.00 54.12 89 MET A N 1
ATOM 714 C CA . MET A 1 89 ? -46.894 14.675 24.090 1.00 54.12 89 MET A CA 1
ATOM 715 C C . MET A 1 89 ? -45.643 15.437 24.537 1.00 54.12 89 MET A C 1
ATOM 717 O O . MET A 1 89 ? -44.646 15.412 23.825 1.00 54.12 89 MET A O 1
ATOM 721 N N . ALA A 1 90 ? -45.656 16.079 25.707 1.00 54.81 90 ALA A N 1
ATOM 722 C CA . ALA A 1 90 ? -44.482 16.750 26.261 1.00 54.81 90 ALA A CA 1
ATOM 723 C C . ALA A 1 90 ? -43.386 15.752 26.665 1.00 54.81 90 ALA A C 1
ATOM 725 O O . ALA A 1 90 ? -42.215 16.041 26.458 1.00 54.81 90 ALA A O 1
ATOM 726 N N . ILE A 1 91 ? -43.746 14.564 27.164 1.00 57.91 91 ILE A N 1
ATOM 727 C CA . ILE A 1 91 ? -42.808 13.463 27.422 1.00 57.91 91 ILE A CA 1
ATOM 728 C C . ILE A 1 91 ? -42.264 12.922 26.098 1.00 57.91 91 ILE A C 1
ATOM 730 O O . ILE A 1 91 ? -41.058 12.762 25.984 1.00 57.91 91 ILE A O 1
ATOM 734 N N . MET A 1 92 ? -43.096 12.728 25.069 1.00 51.00 92 MET A N 1
ATOM 735 C CA . MET A 1 92 ? -42.620 12.327 23.738 1.00 51.00 92 MET A CA 1
ATOM 736 C C . MET A 1 92 ? -41.702 13.383 23.103 1.00 51.00 92 MET A C 1
ATOM 738 O O . MET A 1 92 ? -40.725 13.015 22.461 1.00 51.00 92 MET A O 1
ATOM 742 N N . MET A 1 93 ? -41.956 14.677 23.328 1.00 56.28 93 MET A N 1
ATOM 743 C CA . MET A 1 93 ? -41.100 15.771 22.848 1.00 56.28 93 MET A CA 1
ATOM 744 C C . MET A 1 93 ? -39.828 15.971 23.695 1.00 56.28 93 MET A C 1
ATOM 746 O O . MET A 1 93 ? -38.780 16.337 23.172 1.00 56.28 93 MET A O 1
ATOM 750 N N . ALA A 1 94 ? -39.885 15.687 24.998 1.00 51.88 94 ALA A N 1
ATOM 751 C CA . ALA A 1 94 ? -38.718 15.631 25.879 1.00 51.88 94 ALA A CA 1
ATOM 752 C C . ALA A 1 94 ? -37.899 14.344 25.674 1.00 51.88 94 ALA A C 1
ATOM 754 O O . ALA A 1 94 ? -36.730 14.293 26.028 1.00 51.88 94 ALA A O 1
ATOM 755 N N . TRP A 1 95 ? -38.486 13.301 25.088 1.00 52.31 95 TRP A N 1
ATOM 756 C CA . TRP A 1 95 ? -37.767 12.123 24.599 1.00 52.31 95 TRP A CA 1
ATOM 757 C C . TRP A 1 95 ? -37.261 12.328 23.167 1.00 52.31 95 TRP A C 1
ATOM 759 O O . TRP A 1 95 ? -36.311 11.668 22.766 1.00 52.31 95 TRP A O 1
ATOM 769 N N . SER A 1 96 ? -37.806 13.304 22.432 1.00 46.41 96 SER A N 1
ATOM 770 C CA . SER A 1 96 ? -37.190 13.878 21.230 1.00 46.41 96 SER A CA 1
ATOM 771 C C . SER A 1 96 ? -36.226 15.028 21.565 1.00 46.41 96 SER A C 1
ATOM 773 O O . SER A 1 96 ? -36.129 16.006 20.820 1.00 46.41 96 SER A O 1
ATOM 775 N N . LEU A 1 97 ? -35.528 14.922 22.702 1.00 47.50 97 LEU A N 1
ATOM 776 C CA . LEU A 1 97 ? -34.298 15.667 22.975 1.00 47.50 97 LEU A CA 1
ATOM 777 C C . LEU A 1 97 ? -33.298 15.444 21.823 1.00 47.50 97 LEU A C 1
ATOM 779 O O . LEU A 1 97 ? -33.377 14.430 21.127 1.00 47.50 97 LEU A O 1
ATOM 783 N N . PRO A 1 98 ? -32.419 16.422 21.560 1.00 44.66 98 PRO A N 1
ATOM 784 C CA . PRO A 1 98 ? -31.902 16.725 20.235 1.00 44.66 98 PRO A CA 1
ATOM 785 C C . PRO A 1 98 ? -31.231 15.510 19.602 1.00 44.66 98 PRO A C 1
ATOM 787 O O . PRO A 1 98 ? -30.088 15.174 19.898 1.00 44.66 98 PRO A O 1
ATOM 790 N N . ALA A 1 99 ? -31.913 14.909 18.630 1.00 46.50 99 ALA A N 1
ATOM 791 C CA . ALA A 1 99 ? -31.330 13.933 17.718 1.00 46.50 99 ALA A CA 1
ATOM 792 C C . ALA A 1 99 ? -30.317 14.586 16.746 1.00 46.50 99 ALA A C 1
ATOM 794 O O . ALA A 1 99 ? -30.074 14.071 15.659 1.00 46.50 99 ALA A O 1
ATOM 795 N N . SER A 1 100 ? -29.767 15.752 17.104 1.00 45.97 100 SER A N 1
ATOM 796 C CA . SER A 1 100 ? -28.785 16.491 16.319 1.00 45.97 100 SER A CA 1
ATOM 797 C C . SER A 1 100 ? -27.340 16.229 16.741 1.00 45.97 100 SER A C 1
ATOM 799 O O . SER A 1 100 ? -26.467 16.613 15.977 1.00 45.97 100 SER A O 1
ATOM 801 N N . ASP A 1 101 ? -27.075 15.550 17.870 1.00 42.59 101 ASP A N 1
ATOM 802 C CA . ASP A 1 101 ? -25.693 15.400 18.369 1.00 42.59 101 ASP A CA 1
ATOM 803 C C . ASP A 1 101 ? -25.103 13.981 18.408 1.00 42.59 101 ASP A C 1
ATOM 805 O O . ASP A 1 101 ? -23.894 13.866 18.579 1.00 42.59 101 ASP A O 1
ATOM 809 N N . VAL A 1 102 ? -25.848 12.886 18.197 1.00 47.09 102 VAL A N 1
ATOM 810 C CA . VAL A 1 102 ? -25.209 11.546 18.151 1.00 47.09 102 VAL A CA 1
ATOM 811 C C . VAL A 1 102 ? -25.943 10.552 17.246 1.00 47.09 102 VAL A C 1
ATOM 813 O O . VAL A 1 102 ? -26.212 9.417 17.633 1.00 47.09 102 VAL 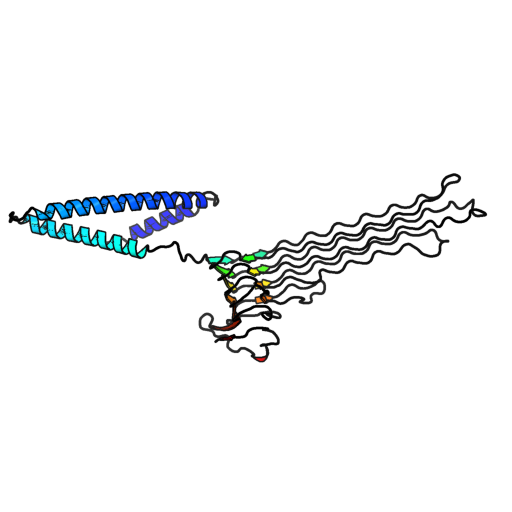A O 1
ATOM 816 N N . PHE A 1 103 ? -26.242 10.916 15.998 1.00 52.34 103 PHE A N 1
ATOM 817 C CA . PHE A 1 103 ? -26.285 9.864 14.977 1.00 52.34 103 PHE A CA 1
ATOM 818 C C . PHE A 1 103 ? -24.841 9.564 14.592 1.00 52.34 103 PHE A C 1
ATOM 820 O O . PHE A 1 103 ? -24.339 10.087 13.601 1.00 52.34 103 PHE A O 1
ATOM 827 N N . ALA A 1 104 ? -24.157 8.759 15.413 1.00 60.03 104 ALA A N 1
ATOM 828 C CA . ALA A 1 104 ? -22.908 8.137 14.999 1.00 60.03 104 ALA A CA 1
ATOM 829 C C . ALA A 1 104 ? -23.208 7.396 13.694 1.00 60.03 104 ALA A C 1
ATOM 831 O O . ALA A 1 104 ? -23.957 6.412 13.676 1.00 60.03 104 ALA A O 1
ATOM 832 N N . GLN A 1 105 ? -22.726 7.949 12.581 1.00 83.12 105 GLN A N 1
ATOM 833 C CA . GLN A 1 105 ? -23.050 7.430 11.266 1.00 83.12 105 GLN A CA 1
ATOM 834 C C . GLN A 1 105 ? -22.482 6.017 11.193 1.00 83.12 105 GLN A C 1
ATOM 836 O O . GLN A 1 105 ? -21.269 5.830 11.252 1.00 83.12 105 GLN A O 1
ATOM 841 N N . THR A 1 106 ? -23.368 5.025 11.128 1.00 90.44 106 THR A N 1
ATOM 842 C CA . THR A 1 106 ? -22.963 3.633 10.968 1.00 90.44 106 THR A CA 1
ATOM 843 C C . THR A 1 106 ? -22.990 3.292 9.489 1.00 90.44 106 THR A C 1
ATOM 845 O O . THR A 1 106 ? -24.046 3.348 8.861 1.00 90.44 106 THR A O 1
ATOM 848 N N . GLN A 1 107 ? -21.836 2.952 8.926 1.00 92.44 107 GLN A N 1
ATOM 849 C CA . GLN A 1 107 ? -21.718 2.452 7.560 1.00 92.44 107 GLN A CA 1
ATOM 850 C C . GLN A 1 107 ? -21.315 0.981 7.598 1.00 92.44 107 GLN A C 1
ATOM 852 O O . GLN A 1 107 ? -20.389 0.603 8.312 1.00 92.44 107 GLN A O 1
ATOM 857 N N . VAL A 1 108 ? -22.006 0.142 6.831 1.00 93.50 108 VAL A N 1
ATOM 858 C CA . VAL A 1 108 ? -21.760 -1.303 6.811 1.00 93.50 108 VAL A CA 1
ATOM 859 C C . VAL A 1 108 ? -21.389 -1.725 5.399 1.00 93.50 108 VAL A C 1
ATOM 861 O O . VAL A 1 108 ? -22.156 -1.499 4.466 1.00 93.50 108 VAL A O 1
ATOM 864 N N . ASN A 1 109 ? -20.238 -2.376 5.254 1.00 90.81 109 ASN A N 1
ATOM 865 C CA . ASN A 1 109 ? -19.880 -3.115 4.055 1.00 90.81 109 ASN A CA 1
ATOM 866 C C . ASN A 1 109 ? -20.108 -4.611 4.273 1.00 90.81 109 ASN A C 1
ATOM 868 O O . ASN A 1 109 ? -19.421 -5.243 5.074 1.00 90.81 109 ASN A O 1
ATOM 872 N N . THR A 1 110 ? -21.030 -5.186 3.510 1.00 91.81 110 THR A N 1
ATOM 873 C CA . THR A 1 110 ? -21.259 -6.637 3.439 1.00 91.81 110 THR A CA 1
ATOM 874 C C . THR A 1 110 ? -20.745 -7.253 2.135 1.00 91.81 110 THR A C 1
ATOM 876 O O . THR A 1 110 ? -20.810 -8.468 1.970 1.00 91.81 110 THR A O 1
ATOM 879 N N . GLY A 1 111 ? -20.248 -6.431 1.204 1.00 91.94 111 GLY A N 1
ATOM 880 C CA . GLY A 1 111 ? -19.835 -6.832 -0.137 1.00 91.94 111 GLY A CA 1
ATOM 881 C C . GLY A 1 111 ? -18.333 -6.688 -0.381 1.00 91.94 111 GLY A C 1
ATOM 882 O O . GLY A 1 111 ? -17.513 -6.748 0.538 1.00 91.94 111 GLY A O 1
ATOM 883 N N . TRP A 1 112 ? -17.980 -6.522 -1.654 1.00 92.88 112 TRP A N 1
ATOM 884 C CA . TRP A 1 112 ? -16.605 -6.329 -2.108 1.00 92.88 112 TRP A CA 1
ATOM 885 C C . TRP A 1 112 ? -16.370 -4.845 -2.380 1.00 92.88 112 TRP A C 1
ATOM 887 O O . TRP A 1 112 ? -17.066 -4.256 -3.206 1.00 92.88 112 TRP A O 1
ATOM 897 N N . MET A 1 113 ? -15.388 -4.253 -1.707 1.00 92.62 113 MET A N 1
ATOM 898 C CA . MET A 1 113 ? -14.890 -2.912 -2.009 1.00 92.62 113 MET A CA 1
ATOM 899 C C . MET A 1 113 ? -13.467 -3.027 -2.529 1.00 92.62 113 MET A C 1
ATOM 901 O O . MET A 1 113 ? -12.586 -3.503 -1.817 1.00 92.62 113 MET A O 1
ATOM 905 N N . ASN A 1 114 ? -13.252 -2.589 -3.765 1.00 93.81 114 ASN A N 1
ATOM 906 C CA . ASN A 1 114 ? -11.958 -2.662 -4.426 1.00 93.81 114 ASN A CA 1
ATOM 907 C C . ASN A 1 114 ? -11.504 -1.257 -4.809 1.00 93.81 114 ASN A C 1
ATOM 909 O O . ASN A 1 114 ? -12.263 -0.511 -5.429 1.00 93.81 114 ASN A O 1
ATOM 913 N N . GLY A 1 115 ? -10.259 -0.929 -4.483 1.00 92.94 115 GLY A N 1
ATOM 914 C CA . GLY A 1 115 ? -9.594 0.242 -5.030 1.00 92.94 115 GLY A CA 1
ATOM 915 C C . GLY A 1 115 ? -9.263 0.022 -6.505 1.00 92.94 115 GLY A C 1
ATOM 916 O O . GLY A 1 115 ? -9.033 -1.109 -6.943 1.00 92.94 115 GLY A O 1
ATOM 917 N N . SER A 1 116 ? -9.230 1.101 -7.281 1.00 94.06 116 SER A N 1
ATOM 918 C CA . SER A 1 116 ? -8.808 1.066 -8.682 1.00 94.06 116 SER A CA 1
ATOM 919 C C . SER A 1 116 ? -7.339 0.676 -8.793 1.00 94.06 116 SER A C 1
ATOM 921 O O . SER A 1 116 ? -6.491 1.219 -8.084 1.00 94.06 116 SER A O 1
ATOM 923 N N . THR A 1 117 ? -7.012 -0.200 -9.740 1.00 92.94 117 THR A N 1
ATOM 924 C CA . THR A 1 117 ? -5.624 -0.383 -10.174 1.00 92.94 117 THR A CA 1
ATOM 925 C C . THR A 1 117 ? -5.080 0.917 -10.770 1.00 92.94 117 THR A C 1
ATOM 927 O O . THR A 1 117 ? -5.764 1.581 -11.551 1.00 92.94 117 THR A O 1
ATOM 930 N N . GLY A 1 118 ? -3.845 1.266 -10.415 1.00 91.81 118 GLY A N 1
ATOM 931 C CA . GLY A 1 118 ? -3.130 2.399 -10.982 1.00 91.81 118 GLY A CA 1
ATOM 932 C C . GLY A 1 118 ? -2.906 2.254 -12.489 1.00 91.81 118 GLY A C 1
ATOM 933 O O . GLY A 1 118 ? -2.844 1.154 -13.040 1.00 91.81 118 GLY A O 1
ATOM 934 N N . GLN A 1 119 ? -2.773 3.383 -13.173 1.00 93.56 119 GLN A N 1
ATOM 935 C CA . GLN A 1 119 ? -2.527 3.444 -14.605 1.00 93.56 119 GLN A CA 1
ATOM 936 C C . GLN A 1 119 ? -1.124 2.942 -14.936 1.00 93.56 119 GLN A C 1
ATOM 938 O O . GLN A 1 119 ? -0.154 3.248 -14.242 1.00 93.56 119 GLN A O 1
ATOM 943 N N . THR A 1 120 ? -1.023 2.173 -16.018 1.00 91.50 120 THR A N 1
ATOM 944 C CA . THR A 1 120 ? 0.276 1.758 -16.553 1.00 91.50 120 THR A CA 1
ATOM 945 C C . THR A 1 120 ? 0.980 2.967 -17.155 1.00 91.50 120 THR A C 1
ATOM 947 O O . THR A 1 120 ? 0.341 3.783 -17.819 1.00 91.50 120 THR A O 1
ATOM 950 N N . GLY A 1 121 ? 2.282 3.081 -16.916 1.00 90.19 121 GLY A N 1
ATOM 951 C CA . GLY A 1 121 ? 3.098 4.135 -17.494 1.00 90.19 121 GLY A CA 1
ATOM 952 C C . GLY A 1 121 ? 3.179 4.025 -19.015 1.00 90.19 121 GLY A C 1
ATOM 953 O O . GLY A 1 121 ? 3.138 2.933 -19.584 1.00 90.19 121 GLY A O 1
ATOM 954 N N . GLU A 1 122 ? 3.289 5.167 -19.686 1.00 91.38 122 GLU A N 1
ATOM 955 C CA . GLU A 1 122 ? 3.366 5.213 -21.147 1.00 91.38 122 GLU A CA 1
ATOM 956 C C . GLU A 1 122 ? 4.640 4.534 -21.660 1.00 91.38 122 GLU A C 1
ATOM 958 O O . GLU A 1 122 ? 5.710 4.662 -21.067 1.00 91.38 122 GLU A O 1
ATOM 963 N N . ALA A 1 123 ? 4.549 3.816 -22.777 1.00 90.12 123 ALA A N 1
ATOM 964 C CA . ALA A 1 123 ? 5.736 3.266 -23.417 1.00 90.12 123 ALA A CA 1
ATOM 965 C C . ALA A 1 123 ? 6.587 4.388 -24.032 1.00 90.12 123 ALA A C 1
ATOM 967 O O . ALA A 1 123 ? 6.070 5.318 -24.654 1.00 90.12 123 ALA A O 1
ATOM 968 N N . GLY A 1 124 ? 7.902 4.261 -23.896 1.00 88.81 124 GLY A N 1
ATOM 969 C CA . GLY A 1 124 ? 8.874 5.091 -24.575 1.00 88.81 124 GLY A CA 1
ATOM 970 C C . GLY A 1 124 ? 8.800 4.910 -26.089 1.00 88.81 124 GLY A C 1
ATOM 971 O O . GLY A 1 124 ? 8.530 3.826 -26.610 1.00 88.81 124 GLY A O 1
ATOM 972 N N . GLN A 1 125 ? 9.036 5.995 -26.813 1.00 92.44 125 GLN A N 1
ATOM 973 C CA . GLN A 1 125 ? 9.066 6.011 -28.264 1.00 92.44 125 GLN A CA 1
ATOM 974 C C . GLN A 1 125 ? 10.391 5.458 -28.772 1.00 92.44 125 GLN A C 1
ATOM 976 O O . GLN A 1 125 ? 11.457 5.757 -28.232 1.00 92.44 125 GLN A O 1
ATOM 981 N N . ARG A 1 126 ? 10.324 4.685 -29.855 1.00 87.50 126 ARG A N 1
ATOM 982 C CA . ARG A 1 126 ? 11.521 4.229 -30.558 1.00 87.50 126 ARG A CA 1
ATOM 983 C C . ARG A 1 126 ? 12.275 5.403 -31.169 1.00 87.50 126 ARG A C 1
ATOM 985 O O . ARG A 1 126 ? 11.679 6.328 -31.721 1.00 87.50 126 ARG A O 1
ATOM 992 N N . GLY A 1 127 ? 13.591 5.307 -31.109 1.00 85.81 127 GLY A N 1
ATOM 993 C CA . GLY A 1 127 ? 14.512 6.111 -31.875 1.00 85.81 127 GLY A CA 1
ATOM 994 C C . GLY A 1 127 ? 14.354 5.868 -33.372 1.00 85.81 127 GLY A C 1
ATOM 995 O O . GLY A 1 127 ? 13.778 4.882 -33.831 1.00 85.81 127 GLY A O 1
ATOM 996 N N . THR A 1 128 ? 14.864 6.809 -34.150 1.00 89.88 128 THR A N 1
ATOM 997 C CA . THR A 1 128 ? 14.860 6.771 -35.607 1.00 89.88 128 THR A CA 1
ATOM 998 C C . THR A 1 128 ? 16.215 6.305 -36.103 1.00 89.88 128 THR A C 1
ATOM 1000 O O . THR A 1 128 ? 17.252 6.756 -35.613 1.00 89.88 128 THR A O 1
ATOM 1003 N N . ASN A 1 129 ? 16.211 5.403 -37.080 1.00 86.38 129 ASN A N 1
ATOM 1004 C CA . ASN A 1 129 ? 17.444 4.929 -37.687 1.00 86.38 129 ASN A CA 1
ATOM 1005 C C . ASN A 1 129 ? 18.138 6.062 -38.446 1.00 86.38 129 ASN A C 1
ATOM 1007 O O . ASN A 1 129 ? 17.510 6.892 -39.112 1.00 86.38 129 ASN A O 1
ATOM 1011 N N . GLY A 1 130 ? 19.459 6.054 -38.365 1.00 82.06 130 GLY A N 1
ATOM 1012 C CA . GLY A 1 130 ? 20.326 6.884 -39.163 1.00 82.06 130 GLY A CA 1
ATOM 1013 C C . GLY A 1 130 ? 20.183 6.571 -40.648 1.00 82.06 130 GLY A C 1
ATOM 1014 O O . GLY A 1 130 ? 19.928 5.437 -41.058 1.00 82.06 130 GLY A O 1
ATOM 1015 N N . ARG A 1 131 ? 20.348 7.591 -41.487 1.00 83.75 131 ARG A N 1
ATOM 1016 C CA . ARG A 1 131 ? 20.337 7.427 -42.939 1.00 83.75 131 ARG A CA 1
ATOM 1017 C C . ARG A 1 131 ? 21.648 6.810 -43.393 1.00 83.75 131 ARG A C 1
ATOM 1019 O O . ARG A 1 131 ? 22.711 7.237 -42.954 1.00 83.75 131 ARG A O 1
ATOM 1026 N N . ASN A 1 132 ? 21.568 5.837 -44.294 1.00 80.56 132 ASN A N 1
ATOM 1027 C CA . ASN A 1 132 ? 22.746 5.306 -44.970 1.00 80.56 132 ASN A CA 1
ATOM 1028 C C . ASN A 1 132 ? 23.390 6.385 -45.843 1.00 80.56 132 ASN A C 1
ATOM 1030 O O . ASN A 1 132 ? 22.701 7.254 -46.383 1.00 80.56 132 ASN A O 1
ATOM 1034 N N . ALA A 1 133 ? 24.707 6.305 -45.981 1.00 74.44 133 ALA A N 1
ATOM 1035 C CA . ALA A 1 133 ? 25.452 7.200 -46.840 1.00 74.44 133 ALA A CA 1
ATOM 1036 C C . ALA A 1 133 ? 25.110 6.942 -48.310 1.00 74.44 133 ALA A C 1
ATOM 1038 O O . ALA A 1 133 ? 24.831 5.811 -48.713 1.00 74.44 133 ALA A O 1
ATOM 1039 N N . SER A 1 134 ? 25.224 7.985 -49.119 1.00 73.62 134 SER A N 1
ATOM 1040 C CA . SER A 1 134 ? 25.292 7.894 -50.575 1.00 73.62 134 SER A CA 1
ATOM 1041 C C . SER A 1 134 ? 26.482 8.714 -51.072 1.00 73.62 134 SER A C 1
ATOM 1043 O O . SER A 1 134 ? 27.065 9.474 -50.305 1.00 73.62 134 SER A O 1
ATOM 1045 N N . LEU A 1 135 ? 26.805 8.607 -52.362 1.00 68.00 135 LEU A N 1
ATOM 1046 C CA . LEU A 1 135 ? 27.933 9.288 -53.017 1.00 68.00 135 LEU A CA 1
ATOM 1047 C C . LEU A 1 135 ? 28.052 10.799 -52.704 1.00 68.00 135 LEU A C 1
ATOM 1049 O O . LEU A 1 135 ? 29.128 11.371 -52.813 1.00 68.00 135 LEU A O 1
ATOM 1053 N N . LEU A 1 136 ? 26.947 11.458 -52.337 1.00 74.31 136 LEU A N 1
ATOM 1054 C CA . LEU A 1 136 ? 26.890 12.898 -52.055 1.00 74.31 136 LEU A CA 1
ATOM 1055 C C . LEU A 1 136 ? 26.286 13.234 -50.682 1.00 74.31 136 LEU A C 1
ATOM 1057 O O . LEU A 1 136 ? 26.066 14.407 -50.384 1.00 74.31 136 LEU A O 1
ATOM 1061 N N . VAL A 1 137 ? 25.953 12.227 -49.871 1.00 75.38 137 VAL A N 1
ATOM 1062 C CA . VAL A 1 137 ? 25.271 12.420 -48.586 1.00 75.38 137 VAL A CA 1
ATOM 1063 C C . VAL A 1 137 ? 25.927 11.536 -47.546 1.00 75.38 137 VAL A C 1
ATOM 1065 O O . VAL A 1 137 ? 25.863 10.313 -47.640 1.00 75.38 137 VAL A O 1
ATOM 1068 N N . ASP A 1 138 ? 26.508 12.169 -46.539 1.00 75.75 138 ASP A N 1
ATOM 1069 C CA . ASP A 1 138 ? 27.045 11.485 -45.373 1.00 75.75 138 ASP A CA 1
ATOM 1070 C C . ASP A 1 138 ? 25.946 10.695 -44.642 1.00 75.75 138 ASP A C 1
ATOM 1072 O O . ASP A 1 138 ? 24.786 11.130 -44.609 1.00 75.75 138 ASP A O 1
ATOM 1076 N N . PRO A 1 139 ? 26.273 9.548 -44.020 1.00 77.44 139 PRO A N 1
ATOM 1077 C CA . PRO A 1 139 ? 25.308 8.866 -43.183 1.00 77.44 139 PRO A CA 1
ATOM 1078 C C . PRO A 1 139 ? 24.953 9.741 -41.980 1.00 77.44 139 PRO A C 1
ATOM 1080 O O . PRO A 1 139 ? 25.653 10.695 -41.645 1.00 77.44 139 PRO A O 1
ATOM 1083 N N . THR A 1 140 ? 23.852 9.426 -41.308 1.00 83.00 140 THR A N 1
ATOM 1084 C CA . THR A 1 140 ? 23.495 10.096 -40.051 1.00 83.00 140 THR A CA 1
ATOM 1085 C C . THR A 1 140 ? 23.509 9.107 -38.898 1.00 83.00 140 THR A C 1
ATOM 1087 O O . THR A 1 140 ? 23.310 7.909 -39.091 1.00 83.00 140 THR A O 1
ATOM 1090 N N . SER A 1 141 ? 23.736 9.607 -37.686 1.00 84.50 141 SER A N 1
ATOM 1091 C CA . SER A 1 141 ? 23.542 8.827 -36.463 1.00 84.50 141 SER A CA 1
ATOM 1092 C C . SER A 1 141 ? 22.077 8.408 -36.315 1.00 84.50 141 SER A C 1
ATOM 1094 O O . SER A 1 141 ? 21.180 9.110 -36.798 1.00 84.50 141 SER A O 1
ATOM 1096 N N . GLY A 1 142 ? 21.852 7.281 -35.643 1.00 84.25 142 GLY A N 1
ATOM 1097 C CA . GLY A 1 142 ? 20.529 6.939 -35.129 1.00 84.25 142 GLY A CA 1
ATOM 1098 C C . GLY A 1 142 ? 20.184 7.819 -33.930 1.00 84.25 142 GLY A C 1
ATOM 1099 O O . GLY A 1 142 ? 21.074 8.363 -33.272 1.00 84.25 142 GLY A O 1
ATOM 1100 N N . THR A 1 143 ? 18.898 8.005 -33.645 1.00 87.81 143 THR A N 1
ATOM 1101 C CA . THR A 1 143 ? 18.462 8.732 -32.444 1.00 87.81 143 THR A CA 1
ATOM 1102 C C . THR A 1 143 ? 18.167 7.760 -31.313 1.00 87.81 143 THR A C 1
ATOM 1104 O O . THR A 1 143 ? 17.763 6.627 -31.553 1.00 87.81 143 THR A O 1
ATOM 1107 N N . ASN A 1 144 ? 18.333 8.200 -30.069 1.00 86.50 144 ASN A N 1
ATOM 1108 C CA . ASN A 1 144 ? 17.970 7.390 -28.906 1.00 86.50 144 ASN A CA 1
ATOM 1109 C C . ASN A 1 144 ? 16.461 7.117 -28.870 1.00 86.50 144 ASN A C 1
ATOM 1111 O O . ASN A 1 144 ? 15.671 7.942 -29.342 1.00 86.50 144 ASN A O 1
ATOM 1115 N N . GLY A 1 145 ? 16.080 5.995 -28.265 1.00 86.75 145 GLY A N 1
ATOM 1116 C CA . GLY A 1 145 ? 14.717 5.791 -27.793 1.00 86.75 145 GLY A CA 1
ATOM 1117 C C . GLY A 1 145 ? 14.436 6.641 -26.556 1.00 86.75 145 GLY A C 1
ATOM 1118 O O . GLY A 1 145 ? 15.355 7.053 -25.843 1.00 86.75 145 GLY A O 1
ATOM 1119 N N . THR A 1 146 ? 13.166 6.952 -26.307 1.00 90.25 146 THR A N 1
ATOM 1120 C CA . THR A 1 146 ? 12.763 7.700 -25.110 1.00 90.25 146 THR A CA 1
ATOM 1121 C C . THR A 1 146 ? 12.482 6.750 -23.956 1.00 90.25 146 THR A C 1
ATOM 1123 O O . THR A 1 146 ? 12.158 5.583 -24.158 1.00 90.25 146 THR A O 1
ATOM 1126 N N . ASN A 1 147 ? 12.562 7.251 -22.730 1.00 87.88 147 ASN A N 1
ATOM 1127 C CA . ASN A 1 147 ? 12.249 6.451 -21.550 1.00 87.88 147 ASN A CA 1
ATOM 1128 C C . ASN A 1 147 ? 10.749 6.133 -21.471 1.00 87.88 147 ASN A C 1
ATOM 1130 O O . ASN A 1 147 ? 9.920 6.892 -21.982 1.00 87.88 147 ASN A O 1
ATOM 1134 N N . GLY A 1 148 ? 10.419 5.030 -20.802 1.00 89.88 148 GLY A N 1
ATOM 1135 C CA . GLY A 1 148 ? 9.057 4.706 -20.400 1.00 89.88 148 GLY A CA 1
ATOM 1136 C C . GLY A 1 148 ? 8.598 5.552 -19.210 1.00 89.88 148 GLY A C 1
ATOM 1137 O O . GLY A 1 148 ? 9.393 5.951 -18.357 1.00 89.88 148 GLY A O 1
ATOM 1138 N N . GLY A 1 149 ? 7.300 5.835 -19.147 1.00 90.19 149 GLY A N 1
ATOM 1139 C CA . GLY A 1 149 ? 6.656 6.521 -18.033 1.00 90.19 149 GLY A CA 1
ATOM 1140 C C . GLY A 1 149 ? 6.486 5.615 -16.813 1.00 90.19 149 GLY A C 1
ATOM 1141 O O . GLY A 1 149 ? 6.422 4.394 -16.927 1.00 90.19 149 GLY A O 1
ATOM 1142 N N . ASN A 1 150 ? 6.376 6.203 -15.624 1.00 90.44 150 ASN A N 1
ATOM 1143 C CA . ASN A 1 150 ? 6.118 5.445 -14.397 1.00 90.44 150 ASN A CA 1
ATOM 1144 C C . ASN A 1 150 ? 4.642 5.037 -14.296 1.00 90.44 150 ASN A C 1
ATOM 1146 O O . ASN A 1 150 ? 3.761 5.781 -14.725 1.00 90.44 150 ASN A O 1
ATOM 1150 N N . GLY A 1 151 ? 4.375 3.889 -13.676 1.00 91.06 151 GLY A N 1
ATOM 1151 C CA . GLY A 1 151 ? 3.024 3.495 -13.295 1.00 91.06 151 GLY A CA 1
ATOM 1152 C C . GLY A 1 151 ? 2.489 4.347 -12.144 1.00 91.06 151 GLY A C 1
ATOM 1153 O O . GLY A 1 151 ? 3.239 4.743 -11.247 1.00 91.06 151 GLY A O 1
ATOM 1154 N N . SER A 1 152 ? 1.187 4.635 -12.147 1.00 92.94 152 SER A N 1
ATOM 1155 C CA . SER A 1 152 ? 0.552 5.383 -11.061 1.00 92.94 152 SER A CA 1
ATOM 1156 C C . SER A 1 152 ? 0.275 4.492 -9.851 1.00 92.94 152 SER A C 1
ATOM 1158 O O . SER A 1 152 ? 0.180 3.267 -9.948 1.00 92.94 152 SER A O 1
ATOM 1160 N N . GLN A 1 153 ? 0.103 5.115 -8.690 1.00 92.25 153 GLN A N 1
ATOM 1161 C CA . GLN A 1 153 ? -0.380 4.427 -7.498 1.00 92.25 153 GLN A CA 1
ATOM 1162 C C . GLN A 1 153 ? -1.817 3.906 -7.704 1.00 92.25 153 GLN A C 1
ATOM 1164 O O . GLN A 1 153 ? -2.595 4.523 -8.435 1.00 92.25 153 GLN A O 1
ATOM 1169 N N . GLY A 1 154 ? -2.143 2.770 -7.078 1.00 94.50 154 GLY A N 1
ATOM 1170 C CA . GLY A 1 154 ? -3.511 2.260 -6.966 1.00 94.50 154 GLY A CA 1
ATOM 1171 C C . GLY A 1 154 ? -4.297 2.928 -5.833 1.00 94.50 154 GLY A C 1
ATOM 1172 O O . GLY A 1 154 ? -3.725 3.347 -4.826 1.00 94.50 154 GLY A O 1
ATOM 1173 N N . ASP A 1 155 ? -5.616 3.014 -5.976 1.00 96.38 155 ASP A N 1
ATOM 1174 C CA . ASP A 1 155 ? -6.473 3.699 -5.003 1.00 96.38 155 ASP A CA 1
ATOM 1175 C C . ASP A 1 155 ? -6.735 2.850 -3.753 1.00 96.38 155 ASP A C 1
ATOM 1177 O O . ASP A 1 155 ? -6.594 1.626 -3.752 1.00 96.38 155 ASP A O 1
ATOM 1181 N N . ASN A 1 156 ? -7.163 3.490 -2.664 1.00 96.38 156 ASN A N 1
ATOM 1182 C CA . ASN A 1 156 ? -7.572 2.763 -1.463 1.00 96.38 156 ASN A CA 1
ATOM 1183 C C . ASN A 1 156 ? -8.880 1.989 -1.702 1.00 96.38 156 ASN A C 1
ATOM 1185 O O . ASN A 1 156 ? -9.773 2.490 -2.383 1.00 96.38 156 ASN A O 1
ATOM 1189 N N . GLY A 1 157 ? -9.036 0.821 -1.074 1.00 95.88 157 GLY A N 1
ATOM 1190 C CA . GLY A 1 157 ? -10.276 0.040 -1.138 1.00 95.88 157 GLY A CA 1
ATOM 1191 C C . GLY A 1 157 ? -11.451 0.731 -0.450 1.00 95.88 157 GLY A C 1
ATOM 1192 O O . GLY A 1 157 ? -12.536 0.832 -1.017 1.00 95.88 157 GLY A O 1
ATOM 1193 N N . TRP A 1 158 ? -11.229 1.259 0.756 1.00 97.50 158 TRP A N 1
ATOM 1194 C CA . TRP A 1 158 ? -12.226 2.037 1.493 1.00 97.50 158 TRP A CA 1
ATOM 1195 C C . TRP A 1 158 ? -11.588 3.206 2.240 1.00 97.50 158 TRP A C 1
ATOM 1197 O O . TRP A 1 158 ? -10.668 3.023 3.036 1.00 97.50 158 TRP A O 1
ATOM 1207 N N . SER A 1 159 ? -12.085 4.420 2.002 1.00 96.81 159 SER A N 1
ATOM 1208 C CA . SER A 1 159 ? -11.619 5.631 2.689 1.00 96.81 159 SER A CA 1
ATOM 1209 C C . SER A 1 159 ? -12.639 6.089 3.731 1.00 96.81 159 SER A C 1
ATOM 1211 O O . SER A 1 159 ? -13.761 6.449 3.382 1.00 96.81 159 SER A O 1
ATOM 1213 N N . LEU A 1 160 ? -12.242 6.088 5.005 1.00 96.31 160 LEU A N 1
ATOM 1214 C CA . LEU A 1 160 ? -13.077 6.467 6.146 1.00 96.31 160 LEU A CA 1
ATOM 1215 C C . LEU A 1 160 ? -12.738 7.907 6.553 1.00 96.31 160 LEU A C 1
ATOM 1217 O O . LEU A 1 160 ? -11.770 8.164 7.274 1.00 96.31 160 LEU A O 1
ATOM 1221 N N . ASN A 1 161 ? -13.517 8.855 6.040 1.00 95.75 161 ASN A N 1
ATOM 1222 C CA . ASN A 1 161 ? -13.258 10.295 6.149 1.00 95.75 161 ASN A CA 1
ATOM 1223 C C . ASN A 1 161 ? -14.324 11.061 6.954 1.00 95.75 161 ASN A C 1
ATOM 1225 O O . ASN A 1 161 ? -14.242 12.283 7.059 1.00 95.75 161 ASN A O 1
ATOM 1229 N N . THR A 1 162 ? -15.296 10.363 7.550 1.00 93.25 162 THR A N 1
ATOM 1230 C CA . THR A 1 162 ? -16.285 10.977 8.451 1.00 93.25 162 THR A CA 1
ATOM 1231 C C . THR A 1 162 ? -15.895 10.758 9.909 1.00 93.25 162 THR A C 1
ATOM 1233 O O . THR A 1 162 ? -15.673 9.618 10.319 1.00 93.25 162 THR A O 1
ATOM 1236 N N . ASN A 1 163 ? -15.807 11.851 10.675 1.00 93.00 163 ASN A N 1
ATOM 1237 C CA . ASN A 1 163 ? -15.494 11.828 12.106 1.00 93.00 163 ASN A CA 1
ATOM 1238 C C . ASN A 1 163 ? -16.636 11.216 12.921 1.00 93.00 163 ASN A C 1
ATOM 1240 O O . ASN A 1 163 ? -17.799 11.350 12.545 1.00 93.00 163 ASN A O 1
ATOM 1244 N N . SER A 1 164 ? -16.309 10.629 14.075 1.00 92.88 164 SER A N 1
ATOM 1245 C CA . SER A 1 164 ? -17.310 10.128 15.035 1.00 92.88 164 SER A CA 1
ATOM 1246 C C . SER A 1 164 ? -18.287 9.114 14.420 1.00 92.88 164 SER A C 1
ATOM 1248 O O . SER A 1 164 ? -19.474 9.088 14.747 1.00 92.88 164 SER A O 1
ATOM 1250 N N . ALA A 1 165 ? -17.787 8.301 13.489 1.00 92.81 165 ALA A N 1
ATOM 1251 C CA . ALA A 1 165 ? -18.561 7.329 12.733 1.00 92.81 165 ALA A CA 1
ATOM 1252 C C . ALA A 1 165 ? -18.103 5.903 13.045 1.00 92.81 165 ALA A C 1
ATOM 1254 O O . ALA A 1 165 ? -16.937 5.648 13.368 1.00 92.81 165 ALA A O 1
ATOM 1255 N N . THR A 1 166 ? -19.035 4.965 12.914 1.00 95.94 166 THR A N 1
ATOM 1256 C CA . THR A 1 166 ? -18.765 3.537 13.041 1.00 95.94 166 THR A CA 1
ATOM 1257 C C . THR A 1 166 ? -18.823 2.897 11.665 1.00 95.94 166 THR A C 1
ATOM 1259 O O . THR A 1 166 ? -19.802 3.029 10.939 1.00 95.94 166 THR A O 1
ATOM 1262 N N . TYR A 1 167 ? -17.781 2.170 11.301 1.00 96.44 167 TYR A N 1
ATOM 1263 C CA . TYR A 1 167 ? -17.696 1.459 10.037 1.00 96.44 167 TYR A CA 1
ATOM 1264 C C . TYR A 1 167 ? -17.551 -0.020 10.333 1.00 96.44 167 TYR A C 1
ATOM 1266 O O . TYR A 1 167 ? -16.689 -0.416 11.113 1.00 96.44 167 TYR A O 1
ATOM 1274 N N . ILE A 1 168 ? -18.393 -0.839 9.722 1.00 96.69 168 ILE A N 1
ATOM 1275 C CA . ILE A 1 168 ? -18.394 -2.283 9.921 1.00 96.69 168 ILE A CA 1
ATOM 1276 C C . ILE A 1 168 ? -18.052 -2.931 8.586 1.00 96.69 168 ILE A C 1
ATOM 1278 O O . ILE A 1 168 ? -18.798 -2.789 7.621 1.00 96.69 168 ILE A O 1
ATOM 1282 N N . ASN A 1 169 ? -16.932 -3.643 8.523 1.00 97.25 169 ASN A N 1
ATOM 1283 C CA . ASN A 1 169 ? -16.588 -4.498 7.398 1.00 97.25 169 ASN A CA 1
ATOM 1284 C C . ASN A 1 169 ? -16.906 -5.954 7.730 1.00 97.25 169 ASN A C 1
ATOM 1286 O O . ASN A 1 169 ? -16.212 -6.567 8.537 1.00 97.25 169 ASN A O 1
ATOM 1290 N N . SER A 1 170 ? -17.900 -6.520 7.058 1.00 95.81 170 SER A N 1
ATOM 1291 C CA . SER A 1 170 ? -18.218 -7.952 7.090 1.00 95.81 170 SER A CA 1
ATOM 1292 C C . SER A 1 170 ? -17.950 -8.657 5.760 1.00 95.81 170 SER A C 1
ATOM 1294 O O . SER A 1 170 ? -18.166 -9.861 5.660 1.00 95.81 170 SER A O 1
ATOM 1296 N N . GLY A 1 171 ? -17.486 -7.919 4.749 1.00 95.81 171 GLY A N 1
ATOM 1297 C CA . GLY A 1 171 ? -17.131 -8.438 3.432 1.00 95.81 171 GLY A CA 1
ATOM 1298 C C . GLY A 1 171 ? -15.623 -8.410 3.168 1.00 95.81 171 GLY A C 1
ATOM 1299 O O . GLY A 1 171 ? -14.810 -8.671 4.057 1.00 95.81 171 GLY A O 1
ATOM 1300 N N . SER A 1 172 ? -15.247 -8.080 1.935 1.00 97.25 172 SER A N 1
ATOM 1301 C CA . SER A 1 172 ? -13.849 -7.988 1.502 1.00 97.25 172 SER A CA 1
ATOM 1302 C C . SER A 1 172 ? -13.512 -6.559 1.095 1.00 97.25 172 SER A C 1
ATOM 1304 O O . SER A 1 172 ? -14.236 -5.957 0.304 1.00 97.25 172 SER A O 1
ATOM 1306 N N . VAL A 1 173 ? -12.399 -6.032 1.603 1.00 97.81 173 VAL A N 1
ATOM 1307 C CA . VAL A 1 173 ? -11.834 -4.745 1.183 1.00 97.81 173 VAL A CA 1
ATOM 1308 C C . VAL A 1 173 ? -10.444 -4.972 0.613 1.00 97.81 173 VAL A C 1
ATOM 1310 O O . VAL A 1 173 ? -9.562 -5.454 1.324 1.00 97.81 173 VAL A O 1
ATOM 1313 N N . LEU A 1 174 ? -10.242 -4.626 -0.655 1.00 97.12 174 LEU A N 1
ATOM 1314 C CA . LEU A 1 174 ? -8.956 -4.733 -1.334 1.00 97.12 174 LEU A CA 1
ATOM 1315 C C . LEU A 1 174 ? -8.481 -3.355 -1.790 1.00 97.12 174 LEU A C 1
ATOM 1317 O O . LEU A 1 174 ? -9.204 -2.632 -2.472 1.00 97.12 174 LEU A O 1
ATOM 1321 N N . GLY A 1 175 ? -7.243 -3.010 -1.452 1.00 96.56 175 GLY A N 1
ATOM 1322 C CA . GLY A 1 175 ? -6.556 -1.879 -2.061 1.00 96.56 175 GLY A CA 1
ATOM 1323 C C . GLY A 1 175 ? -6.285 -2.134 -3.543 1.00 96.56 175 GLY A C 1
ATOM 1324 O O . GLY A 1 175 ? -6.056 -3.270 -3.962 1.00 96.56 175 GLY A O 1
ATOM 1325 N N . GLY A 1 176 ? -6.305 -1.072 -4.339 1.00 95.25 176 GLY A N 1
ATOM 1326 C CA . GLY A 1 176 ? -5.978 -1.122 -5.756 1.00 95.25 176 GLY A CA 1
ATOM 1327 C C . GLY A 1 176 ? -4.505 -1.441 -5.977 1.00 95.25 176 GLY A C 1
ATOM 1328 O O . GLY A 1 176 ? -3.637 -0.965 -5.248 1.00 95.25 176 GLY A O 1
ATOM 1329 N N . THR A 1 177 ? -4.185 -2.256 -6.976 1.00 94.62 177 THR A N 1
ATOM 1330 C CA . THR A 1 177 ? -2.783 -2.553 -7.304 1.00 94.62 177 THR A CA 1
ATOM 1331 C C . THR A 1 177 ? -2.100 -1.335 -7.923 1.00 94.62 177 THR A C 1
ATOM 1333 O O . THR A 1 177 ? -2.742 -0.563 -8.628 1.00 94.62 177 THR A O 1
ATOM 1336 N N . GLY A 1 178 ? -0.797 -1.164 -7.723 1.00 93.31 178 GLY A N 1
ATOM 1337 C CA . GLY A 1 178 ? -0.021 -0.170 -8.461 1.00 93.31 178 GLY A CA 1
ATOM 1338 C C . GLY A 1 178 ? -0.003 -0.471 -9.960 1.00 93.31 178 GLY A C 1
ATOM 1339 O O . GLY A 1 178 ? -0.006 -1.635 -10.367 1.00 93.31 178 GLY A O 1
ATOM 1340 N N . GLY A 1 179 ? 0.010 0.572 -10.787 1.00 91.44 179 GLY A N 1
ATOM 1341 C CA . GLY A 1 179 ? 0.166 0.436 -12.232 1.00 91.44 179 GLY A CA 1
ATOM 1342 C C . GLY A 1 179 ? 1.576 -0.018 -12.601 1.00 91.44 179 GLY A C 1
ATOM 1343 O O . GLY A 1 179 ? 2.535 0.298 -11.901 1.00 91.44 179 GLY A O 1
ATOM 1344 N N . ALA A 1 180 ? 1.737 -0.769 -13.687 1.00 91.19 180 ALA A N 1
ATOM 1345 C CA . ALA A 1 180 ? 3.070 -1.149 -14.154 1.00 91.19 180 ALA A CA 1
ATOM 1346 C C . ALA A 1 180 ? 3.819 0.056 -14.751 1.00 91.19 180 ALA A C 1
ATOM 1348 O O . ALA A 1 180 ? 3.200 0.987 -15.263 1.00 91.19 180 ALA A O 1
ATOM 1349 N N . GLY A 1 181 ? 5.148 0.045 -14.701 1.00 88.31 181 GLY A N 1
ATOM 1350 C CA . GLY A 1 181 ? 5.966 0.993 -15.453 1.00 88.31 181 GLY A CA 1
ATOM 1351 C C . GLY A 1 181 ? 5.897 0.727 -16.958 1.00 88.31 181 GLY A C 1
ATOM 1352 O O . GLY A 1 181 ? 5.779 -0.419 -17.390 1.00 88.31 181 GLY A O 1
ATOM 1353 N N . GLY A 1 182 ? 5.972 1.783 -17.763 1.00 86.00 182 GLY A N 1
ATOM 1354 C CA . GLY A 1 182 ? 6.046 1.689 -19.218 1.00 86.00 182 GLY A CA 1
ATOM 1355 C C . GLY A 1 182 ? 7.414 1.195 -19.682 1.00 86.00 182 GLY A C 1
ATOM 1356 O O . GLY A 1 182 ? 8.428 1.472 -19.046 1.00 86.00 182 GLY A O 1
ATOM 1357 N N . SER A 1 183 ? 7.477 0.459 -20.788 1.00 88.12 183 SER A N 1
ATOM 1358 C CA . SER A 1 183 ? 8.760 0.047 -21.370 1.00 88.12 183 SER A CA 1
ATOM 1359 C C . SER A 1 183 ? 9.528 1.246 -21.927 1.00 88.12 183 SER A C 1
ATOM 1361 O O . SER A 1 183 ? 8.910 2.166 -22.451 1.00 88.12 183 SER A O 1
ATOM 1363 N N . GLY A 1 184 ? 10.855 1.228 -21.880 1.00 81.00 184 GLY A N 1
ATOM 1364 C CA . GLY A 1 184 ? 11.693 2.155 -22.632 1.00 81.00 184 GLY A CA 1
ATOM 1365 C C . GLY A 1 184 ? 11.616 1.892 -24.136 1.00 81.00 184 GLY A C 1
ATOM 1366 O O . GLY A 1 184 ? 11.339 0.774 -24.568 1.00 81.00 184 GLY A O 1
ATOM 1367 N N . GLY A 1 185 ? 11.818 2.931 -24.941 1.00 80.88 185 GLY A N 1
ATOM 1368 C CA . GLY A 1 185 ? 11.843 2.830 -26.396 1.00 80.88 185 GLY A CA 1
ATOM 1369 C C . GLY A 1 185 ? 13.202 2.369 -26.911 1.00 80.88 185 GLY A C 1
ATOM 1370 O O . GLY A 1 185 ? 14.232 2.719 -26.347 1.00 80.88 185 GLY A O 1
ATOM 1371 N N . ASP A 1 186 ? 13.228 1.608 -27.999 1.00 85.88 186 ASP A N 1
ATOM 1372 C CA . ASP A 1 186 ? 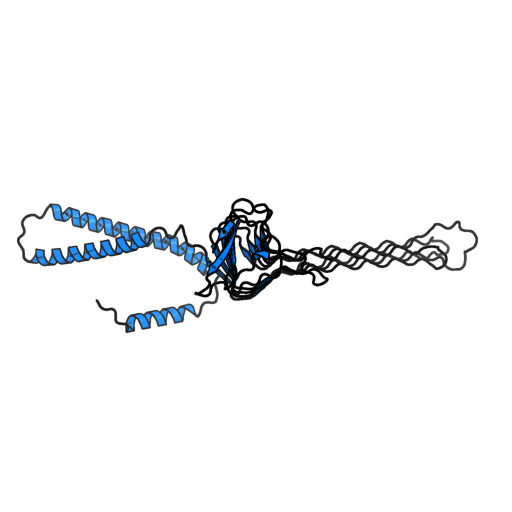14.482 1.132 -28.601 1.00 85.88 186 ASP A CA 1
ATOM 1373 C C . ASP A 1 186 ? 15.285 2.288 -29.227 1.00 85.88 186 ASP A C 1
ATOM 1375 O O . ASP A 1 186 ? 14.698 3.247 -29.721 1.00 85.88 186 ASP A O 1
ATOM 1379 N N . GLY A 1 187 ? 16.613 2.213 -29.229 1.00 75.31 187 GLY A N 1
ATOM 1380 C CA . GLY A 1 187 ? 17.497 3.130 -29.946 1.00 75.31 187 GLY A CA 1
ATOM 1381 C C . GLY A 1 187 ? 17.507 2.858 -31.448 1.00 75.31 187 GLY A C 1
ATOM 1382 O O . GLY A 1 187 ? 17.355 1.723 -31.882 1.00 75.31 187 GLY A O 1
ATOM 1383 N N . GLY A 1 188 ? 17.681 3.902 -32.257 1.00 78.50 188 GLY A N 1
ATOM 1384 C CA . GLY A 1 188 ? 17.783 3.771 -33.709 1.00 78.50 188 GLY A CA 1
ATOM 1385 C C . GLY A 1 188 ? 19.181 3.355 -34.165 1.00 78.50 188 GLY A C 1
ATOM 1386 O O . GLY A 1 188 ? 20.181 3.797 -33.606 1.00 78.50 188 GLY A O 1
ATOM 1387 N N . ASP A 1 189 ? 19.275 2.556 -35.218 1.00 82.19 189 ASP A N 1
ATOM 1388 C CA . ASP A 1 189 ? 20.559 2.088 -35.755 1.00 82.19 189 ASP A CA 1
ATOM 1389 C C . ASP A 1 189 ? 21.384 3.229 -36.364 1.00 82.19 189 ASP A C 1
ATOM 1391 O O . ASP A 1 189 ? 20.836 4.223 -36.844 1.00 82.19 189 ASP A O 1
ATOM 1395 N N . ALA A 1 190 ? 22.709 3.090 -36.409 1.00 77.31 190 ALA A N 1
ATOM 1396 C CA . ALA A 1 190 ? 23.558 4.044 -37.125 1.00 77.31 190 ALA A CA 1
ATOM 1397 C C . ALA A 1 190 ? 23.459 3.861 -38.651 1.00 77.31 190 ALA A C 1
ATOM 1399 O O . ALA A 1 190 ? 23.422 2.739 -39.159 1.00 77.31 190 ALA A O 1
ATOM 1400 N N . GLY A 1 191 ? 23.514 4.966 -39.399 1.00 73.25 191 GLY A N 1
ATOM 1401 C CA . GLY A 1 191 ? 23.595 4.938 -40.857 1.00 73.25 191 GLY A CA 1
ATOM 1402 C C . GLY A 1 191 ? 24.852 4.227 -41.372 1.00 73.25 191 GLY A C 1
ATOM 1403 O O . GLY A 1 191 ? 25.959 4.432 -40.868 1.00 73.25 191 GLY A O 1
ATOM 1404 N N . ARG A 1 192 ? 24.701 3.393 -42.405 1.00 75.81 192 ARG A N 1
ATOM 1405 C CA . ARG A 1 192 ? 25.784 2.605 -43.012 1.00 75.81 192 ARG A CA 1
ATOM 1406 C C . ARG A 1 192 ? 26.331 3.260 -44.282 1.00 75.81 192 ARG A C 1
ATOM 1408 O O . ARG A 1 192 ? 25.570 3.772 -45.093 1.00 75.81 192 ARG A O 1
ATOM 1415 N N . TRP A 1 193 ? 27.645 3.179 -44.494 1.00 65.38 193 TRP A N 1
ATOM 1416 C CA . TRP A 1 193 ? 28.268 3.518 -45.779 1.00 65.38 193 TRP A CA 1
ATOM 1417 C C . TRP A 1 193 ? 28.046 2.412 -46.811 1.00 65.38 193 TRP A C 1
ATOM 1419 O O . TRP A 1 193 ? 28.296 1.238 -46.512 1.00 65.38 193 TRP A O 1
ATOM 1429 N N . ASP A 1 194 ? 27.631 2.783 -48.024 1.00 64.50 194 ASP A N 1
ATOM 1430 C CA . ASP A 1 194 ? 27.634 1.847 -49.145 1.00 64.50 194 ASP A CA 1
ATOM 1431 C C . ASP A 1 194 ? 29.082 1.474 -49.516 1.00 64.50 194 ASP A C 1
ATOM 1433 O O . ASP A 1 194 ? 30.024 2.256 -49.386 1.00 64.50 194 ASP A O 1
ATOM 1437 N N . THR A 1 195 ? 29.276 0.219 -49.892 1.00 59.19 195 THR A N 1
ATOM 1438 C CA . THR A 1 195 ? 30.531 -0.544 -49.781 1.00 59.19 195 THR A CA 1
ATOM 1439 C C . THR A 1 195 ? 31.705 -0.078 -50.657 1.00 59.19 195 THR A C 1
ATOM 1441 O O . THR A 1 195 ? 32.775 -0.685 -50.590 1.00 59.19 195 THR A O 1
ATOM 1444 N N . TRP A 1 196 ? 31.566 0.989 -51.453 1.00 54.97 196 TRP A N 1
ATOM 1445 C CA . TRP A 1 196 ? 32.473 1.230 -52.582 1.00 54.97 196 TRP A CA 1
ATOM 1446 C C . TRP A 1 196 ? 33.519 2.349 -52.422 1.00 54.97 196 TRP A C 1
ATOM 1448 O O . TRP A 1 196 ? 34.596 2.230 -53.000 1.00 54.97 196 TRP A O 1
ATOM 1458 N N . GLU A 1 197 ? 33.320 3.361 -51.570 1.00 55.31 197 GLU A N 1
ATOM 1459 C CA . GLU A 1 197 ? 34.256 4.507 -51.445 1.00 55.31 197 GLU A CA 1
ATOM 1460 C C . GLU A 1 197 ? 35.123 4.491 -50.174 1.00 55.31 197 GLU A C 1
ATOM 1462 O O . GLU A 1 197 ? 35.386 5.492 -49.513 1.00 55.31 197 GLU A O 1
ATOM 1467 N N . TRP A 1 198 ? 35.624 3.310 -49.829 1.00 53.78 198 TRP A N 1
ATOM 1468 C CA . TRP A 1 198 ? 36.202 3.022 -48.515 1.00 53.78 198 TRP A CA 1
ATOM 1469 C C . TRP A 1 198 ? 37.613 3.566 -48.219 1.00 53.78 198 TRP A C 1
ATOM 1471 O O . TRP A 1 198 ? 38.138 3.295 -47.140 1.00 53.78 198 TRP A O 1
ATOM 1481 N N . ARG A 1 199 ? 38.286 4.267 -49.146 1.00 56.03 199 ARG A N 1
ATOM 1482 C CA . ARG A 1 199 ? 39.756 4.404 -49.054 1.00 56.03 199 ARG A CA 1
ATOM 1483 C C . ARG A 1 199 ? 40.324 5.669 -48.417 1.00 56.03 199 ARG A C 1
ATOM 1485 O O . ARG A 1 199 ? 41.456 5.564 -47.971 1.00 56.03 199 ARG A O 1
ATOM 1492 N N . ASN A 1 200 ? 39.628 6.807 -48.325 1.00 56.25 200 ASN A N 1
ATOM 1493 C CA . ASN A 1 200 ? 40.302 8.057 -47.907 1.00 56.25 200 ASN A CA 1
ATOM 1494 C C . ASN A 1 200 ? 39.478 9.062 -47.075 1.00 56.25 200 ASN A C 1
ATOM 1496 O O . ASN A 1 200 ? 39.982 10.148 -46.797 1.00 56.25 200 ASN A O 1
ATOM 1500 N N . VAL A 1 201 ? 38.251 8.746 -46.649 1.00 57.31 201 VAL A N 1
ATOM 1501 C CA . VAL A 1 201 ? 37.470 9.676 -45.812 1.00 57.31 201 VAL A CA 1
ATOM 1502 C C . VAL A 1 201 ? 37.823 9.462 -44.341 1.00 57.31 201 VAL A C 1
ATOM 1504 O O . VAL A 1 201 ? 37.629 8.375 -43.791 1.00 57.31 201 VAL A O 1
ATOM 1507 N N . THR A 1 202 ? 38.366 10.500 -43.701 1.00 55.47 202 THR A N 1
ATOM 1508 C CA . THR A 1 202 ? 38.577 10.570 -42.252 1.00 55.47 202 THR A CA 1
ATOM 1509 C C . THR A 1 202 ? 37.229 10.354 -41.573 1.00 55.47 202 THR A C 1
ATOM 1511 O O . THR A 1 202 ? 36.355 11.212 -41.628 1.00 55.47 202 THR A O 1
ATOM 1514 N N . ARG A 1 203 ? 37.045 9.159 -41.006 1.00 56.81 203 ARG A N 1
ATOM 1515 C CA . ARG A 1 203 ? 35.782 8.677 -40.439 1.00 56.81 203 ARG A CA 1
ATOM 1516 C C . ARG A 1 203 ? 35.210 9.678 -39.435 1.00 56.81 203 ARG A C 1
ATOM 1518 O O . ARG A 1 203 ? 35.711 9.789 -38.318 1.00 56.81 203 ARG A O 1
ATOM 1525 N N . THR A 1 204 ? 34.127 10.348 -39.792 1.00 56.91 204 THR A N 1
ATOM 1526 C CA . THR A 1 204 ? 33.195 10.888 -38.804 1.00 56.91 204 THR A CA 1
ATOM 1527 C C . THR A 1 204 ? 32.556 9.698 -38.084 1.00 56.91 204 THR A C 1
ATOM 1529 O O . THR A 1 204 ? 32.049 8.771 -38.717 1.00 56.91 204 THR A O 1
ATOM 1532 N N . ASN A 1 205 ? 32.659 9.666 -36.755 1.00 62.62 205 ASN A N 1
ATOM 1533 C CA . ASN A 1 205 ? 32.091 8.600 -35.931 1.00 62.62 205 ASN A CA 1
ATOM 1534 C C . ASN A 1 205 ? 30.567 8.769 -35.882 1.00 62.62 205 ASN A C 1
ATOM 1536 O O . ASN A 1 205 ? 30.065 9.617 -35.147 1.00 62.62 205 ASN A O 1
ATOM 1540 N N . TYR A 1 206 ? 29.838 7.999 -36.690 1.00 70.00 206 TYR A N 1
ATOM 1541 C CA . TYR A 1 206 ? 28.382 7.916 -36.588 1.00 70.00 206 TYR A CA 1
ATOM 1542 C C . TYR A 1 206 ? 28.015 6.902 -35.514 1.00 70.00 206 TYR A C 1
ATOM 1544 O O . TYR A 1 206 ? 28.498 5.765 -35.504 1.00 70.00 206 TYR A O 1
ATOM 1552 N N . GLU A 1 207 ? 27.166 7.342 -34.598 1.00 78.38 207 GLU A N 1
ATOM 1553 C CA . GLU A 1 207 ? 26.800 6.594 -33.405 1.00 78.38 207 GLU A CA 1
ATOM 1554 C C . GLU A 1 207 ? 25.354 6.092 -33.539 1.00 78.38 207 GLU A C 1
ATOM 1556 O O . GLU A 1 207 ? 24.510 6.782 -34.120 1.00 78.38 207 GLU A O 1
ATOM 1561 N N . PRO A 1 208 ? 25.045 4.880 -33.066 1.00 80.19 208 PRO A N 1
ATOM 1562 C CA . PRO A 1 208 ? 23.681 4.412 -32.945 1.00 80.19 208 PRO A CA 1
ATOM 1563 C C . PRO A 1 208 ? 23.024 5.132 -31.771 1.00 80.19 208 PRO A C 1
ATOM 1565 O O . PRO A 1 208 ? 23.689 5.661 -30.875 1.00 80.19 208 PRO A O 1
ATOM 1568 N N . GLY A 1 209 ? 21.703 5.117 -31.765 1.00 79.38 209 GLY A N 1
ATOM 1569 C CA . GLY A 1 209 ? 20.914 5.513 -30.621 1.00 79.38 209 GLY A CA 1
ATOM 1570 C C . GLY A 1 209 ? 21.023 4.496 -29.491 1.00 79.38 209 GLY A C 1
ATOM 1571 O O . GLY A 1 209 ? 21.058 3.287 -29.709 1.00 79.38 209 GLY A O 1
ATOM 1572 N N . ASN A 1 210 ? 21.017 4.989 -28.262 1.00 84.31 210 ASN A N 1
ATOM 1573 C CA . ASN A 1 210 ? 20.806 4.171 -27.074 1.00 84.31 210 ASN A CA 1
ATOM 1574 C C . ASN A 1 210 ? 19.324 3.802 -26.934 1.00 84.31 210 ASN A C 1
ATOM 1576 O O . ASN A 1 210 ? 18.451 4.569 -27.353 1.00 84.31 210 ASN A O 1
ATOM 1580 N N . GLY A 1 211 ? 19.048 2.670 -26.291 1.00 80.31 211 GLY A N 1
ATOM 1581 C CA . GLY A 1 211 ? 17.713 2.367 -25.786 1.00 80.31 211 GLY A CA 1
ATOM 1582 C C . GLY A 1 211 ? 17.339 3.312 -24.641 1.00 80.31 211 GLY A C 1
ATOM 1583 O O . GLY A 1 211 ? 18.199 3.756 -23.879 1.00 80.31 211 GLY A O 1
ATOM 1584 N N . GLY A 1 212 ? 16.058 3.647 -24.531 1.00 82.25 212 GLY A N 1
ATOM 1585 C CA . GLY A 1 212 ? 15.497 4.388 -23.406 1.00 82.25 212 GLY A CA 1
ATOM 1586 C C . GLY A 1 212 ? 15.299 3.487 -22.191 1.00 82.25 212 GLY A C 1
ATOM 1587 O O . GLY A 1 212 ? 15.047 2.294 -22.329 1.00 82.25 212 GLY A O 1
ATOM 1588 N N . ASP A 1 213 ? 15.385 4.041 -20.987 1.00 86.88 213 ASP A N 1
ATOM 1589 C CA . ASP A 1 213 ? 15.153 3.285 -19.752 1.00 86.88 213 ASP A CA 1
ATOM 1590 C C . ASP A 1 213 ? 13.663 2.932 -19.575 1.00 86.88 213 ASP A C 1
ATOM 1592 O O . ASP A 1 213 ? 12.773 3.656 -20.030 1.00 86.88 213 ASP A O 1
ATOM 1596 N N . GLY A 1 214 ? 13.377 1.830 -18.883 1.00 84.12 214 GLY A N 1
ATOM 1597 C CA . GLY A 1 214 ? 12.027 1.470 -18.459 1.00 84.12 214 GLY A CA 1
ATOM 1598 C C . GLY A 1 214 ? 11.529 2.346 -17.310 1.00 84.12 214 GLY A C 1
ATOM 1599 O O . GLY A 1 214 ? 12.298 2.783 -16.456 1.00 84.12 214 GLY A O 1
ATOM 1600 N N . GLY A 1 215 ? 10.224 2.584 -17.267 1.00 86.38 215 GLY A N 1
ATOM 1601 C CA . GLY A 1 215 ? 9.566 3.283 -16.173 1.00 86.38 215 GLY A CA 1
ATOM 1602 C C . GLY A 1 215 ? 9.422 2.415 -14.925 1.00 86.38 215 GLY A C 1
ATOM 1603 O O . GLY A 1 215 ? 9.389 1.184 -14.987 1.00 86.38 215 GLY A O 1
ATOM 1604 N N . ASN A 1 216 ? 9.300 3.054 -13.768 1.00 88.38 216 ASN A N 1
ATOM 1605 C CA . ASN A 1 216 ? 9.106 2.362 -12.498 1.00 88.38 216 ASN A CA 1
ATOM 1606 C C . ASN A 1 216 ? 7.654 1.900 -12.319 1.00 88.38 216 ASN A C 1
ATOM 1608 O O . ASN A 1 216 ? 6.724 2.555 -12.793 1.00 88.38 216 ASN A O 1
ATOM 1612 N N . GLY A 1 217 ? 7.451 0.807 -11.585 1.00 87.25 217 GLY A N 1
ATOM 1613 C CA . GLY A 1 217 ? 6.121 0.391 -11.140 1.00 87.25 217 GLY A CA 1
ATOM 1614 C C . GLY A 1 217 ? 5.541 1.333 -10.081 1.00 87.25 217 GLY A C 1
ATOM 1615 O O . GLY A 1 217 ? 6.268 1.908 -9.272 1.00 87.25 217 GLY A O 1
ATOM 1616 N N . GLY A 1 218 ? 4.220 1.484 -10.079 1.00 87.81 218 GLY A N 1
ATOM 1617 C CA . GLY A 1 218 ? 3.475 2.265 -9.098 1.00 87.81 218 GLY A CA 1
ATOM 1618 C C . GLY A 1 218 ? 3.280 1.532 -7.769 1.00 87.81 218 GLY A C 1
ATOM 1619 O O . GLY A 1 218 ? 3.458 0.320 -7.662 1.00 87.81 218 GLY A O 1
ATOM 1620 N N . HIS A 1 219 ? 2.878 2.268 -6.738 1.00 88.62 219 HIS A N 1
ATOM 1621 C CA . HIS A 1 219 ? 2.597 1.711 -5.412 1.00 88.62 219 HIS A CA 1
ATOM 1622 C C . HIS A 1 219 ? 1.197 1.101 -5.321 1.00 88.62 219 HIS A C 1
ATOM 1624 O O . HIS A 1 219 ? 0.265 1.573 -5.975 1.00 88.62 219 HIS A O 1
ATOM 1630 N N . GLY A 1 220 ? 1.027 0.099 -4.462 1.00 92.38 220 GLY A N 1
ATOM 1631 C CA . GLY A 1 220 ? -0.305 -0.389 -4.103 1.00 92.38 220 GLY A CA 1
ATOM 1632 C C . GLY A 1 220 ? -1.077 0.601 -3.223 1.00 92.38 220 GLY A C 1
ATOM 1633 O O . GLY A 1 220 ? -0.499 1.293 -2.385 1.00 92.38 220 GLY A O 1
ATOM 1634 N N . GLY A 1 221 ? -2.393 0.664 -3.398 1.00 94.94 221 GLY A N 1
ATOM 1635 C CA . GLY A 1 221 ? -3.313 1.398 -2.531 1.00 94.94 221 GLY A CA 1
ATOM 1636 C C . GLY A 1 221 ? -3.603 0.649 -1.235 1.00 94.94 221 GLY A C 1
ATOM 1637 O O . GLY A 1 221 ? -3.439 -0.567 -1.153 1.00 94.94 221 GLY A O 1
ATOM 1638 N N . ASN A 1 222 ? -4.044 1.349 -0.193 1.00 97.25 222 ASN A N 1
ATOM 1639 C CA . ASN A 1 222 ? -4.348 0.700 1.084 1.00 97.25 222 ASN A CA 1
ATOM 1640 C C . ASN A 1 222 ? -5.661 -0.083 1.003 1.00 97.25 222 ASN A C 1
ATOM 1642 O O . ASN A 1 222 ? -6.564 0.306 0.267 1.00 97.25 222 ASN A O 1
ATOM 1646 N N . GLY A 1 223 ? -5.818 -1.136 1.805 1.00 97.19 223 GLY A N 1
ATOM 1647 C CA . GLY A 1 223 ? -7.123 -1.782 1.963 1.00 97.19 223 GLY A CA 1
ATOM 1648 C C . GLY A 1 223 ? -8.129 -0.780 2.528 1.00 97.19 223 GLY A C 1
ATOM 1649 O O . GLY A 1 223 ? -9.066 -0.363 1.851 1.00 97.19 223 GLY A O 1
ATOM 1650 N N . VAL A 1 224 ? -7.873 -0.308 3.746 1.00 98.12 224 VAL A N 1
ATOM 1651 C CA . VAL A 1 224 ? -8.653 0.744 4.409 1.00 98.12 224 VAL A CA 1
ATOM 1652 C C . VAL A 1 224 ? -7.753 1.931 4.748 1.00 98.12 224 VAL A C 1
ATOM 1654 O O . VAL A 1 224 ? -6.640 1.753 5.238 1.00 98.12 224 VAL A O 1
ATOM 1657 N N . SER A 1 225 ? -8.240 3.151 4.528 1.00 98.00 225 SER A N 1
ATOM 1658 C CA . SER A 1 225 ? -7.575 4.391 4.935 1.00 98.00 225 SER A CA 1
ATOM 1659 C C . SER A 1 225 ? -8.464 5.182 5.892 1.00 98.00 225 SER A C 1
ATOM 1661 O O . SER A 1 225 ? -9.500 5.704 5.486 1.00 98.00 225 SER A O 1
ATOM 1663 N N . ILE A 1 226 ? -8.052 5.299 7.153 1.00 97.75 226 ILE A N 1
ATOM 1664 C CA . ILE A 1 226 ? -8.763 6.019 8.215 1.00 97.75 226 ILE A CA 1
ATOM 1665 C C . ILE A 1 226 ? -8.096 7.376 8.429 1.00 97.75 226 ILE A C 1
ATOM 1667 O O . ILE A 1 226 ? -7.068 7.480 9.100 1.00 97.75 226 ILE A O 1
ATOM 1671 N N . THR A 1 227 ? -8.676 8.424 7.851 1.00 97.56 227 THR A N 1
ATOM 1672 C CA . THR A 1 227 ? -8.155 9.796 7.982 1.00 97.56 227 THR A CA 1
ATOM 1673 C C . THR A 1 227 ? -8.955 10.638 8.970 1.00 97.56 227 THR A C 1
ATOM 1675 O O . THR A 1 227 ? -8.422 11.598 9.529 1.00 97.56 227 THR A O 1
ATOM 1678 N N . ALA A 1 228 ? -10.211 10.268 9.222 1.00 95.38 228 ALA A N 1
ATOM 1679 C CA . ALA A 1 228 ? -11.065 10.906 10.213 1.00 95.38 228 ALA A CA 1
ATOM 1680 C C . ALA A 1 228 ? -10.729 10.492 11.652 1.00 95.38 228 ALA A C 1
ATOM 1682 O O . ALA A 1 228 ? -10.186 9.419 11.902 1.00 95.38 228 ALA A O 1
ATOM 1683 N N . SER A 1 229 ? -11.071 11.360 12.603 1.00 96.31 229 SER A N 1
ATOM 1684 C CA . SER A 1 229 ? -10.883 11.130 14.038 1.00 96.31 229 SER A CA 1
ATOM 1685 C C . SER A 1 229 ? -12.145 10.580 14.705 1.00 96.31 229 SER A C 1
ATOM 1687 O O . SER A 1 229 ? -13.258 10.778 14.214 1.00 96.31 229 SER A O 1
ATOM 1689 N N . ASN A 1 230 ? -11.981 9.942 15.865 1.00 96.00 230 ASN A N 1
ATOM 1690 C CA . ASN A 1 230 ? -13.059 9.295 16.622 1.00 96.00 230 ASN A CA 1
ATOM 1691 C C . ASN A 1 230 ? -13.797 8.234 15.785 1.00 96.00 230 ASN A C 1
ATOM 1693 O O . ASN A 1 230 ? -15.018 8.117 15.844 1.00 96.00 230 ASN A O 1
ATOM 1697 N N . VAL A 1 231 ? -13.067 7.512 14.936 1.00 96.44 231 VAL A N 1
ATOM 1698 C CA . VAL A 1 231 ? -13.634 6.461 14.090 1.00 96.44 231 VAL A CA 1
ATOM 1699 C C . VAL A 1 231 ? -13.578 5.135 14.830 1.00 96.44 231 VAL A C 1
ATOM 1701 O O . VAL A 1 231 ? -12.519 4.750 15.313 1.00 96.44 231 VAL A O 1
ATOM 1704 N N . THR A 1 232 ? -14.684 4.396 14.839 1.00 97.44 232 THR A N 1
ATOM 1705 C CA . THR A 1 232 ? -14.676 2.978 15.212 1.00 97.44 232 THR A CA 1
ATOM 1706 C C . THR A 1 232 ? -14.771 2.134 13.949 1.00 97.44 232 THR A C 1
ATOM 1708 O O . THR A 1 232 ? -15.788 2.161 13.264 1.00 97.44 232 THR A O 1
ATOM 1711 N N . PHE A 1 233 ? -13.734 1.370 13.633 1.00 97.88 233 PHE A N 1
ATOM 1712 C CA . PHE A 1 233 ? -13.725 0.422 12.525 1.00 97.88 233 PHE A CA 1
ATOM 1713 C C . PHE A 1 233 ? -13.784 -1.010 13.058 1.00 97.88 233 PHE A C 1
ATOM 1715 O O . PHE A 1 233 ? -12.864 -1.473 13.728 1.00 97.88 233 PHE A O 1
ATOM 1722 N N . VAL A 1 234 ? -14.864 -1.723 12.753 1.00 97.31 234 VAL A N 1
ATOM 1723 C CA . VAL A 1 234 ? -15.079 -3.119 13.136 1.00 97.31 234 VAL A CA 1
ATOM 1724 C C . VAL A 1 234 ? -14.860 -4.003 11.917 1.00 97.31 234 VAL A C 1
ATOM 1726 O O . VAL A 1 234 ? -15.641 -3.959 10.972 1.00 97.31 234 VAL A O 1
ATOM 1729 N N . ASN A 1 235 ? -13.822 -4.832 11.935 1.00 97.75 235 ASN A N 1
ATOM 1730 C CA . ASN A 1 235 ? -13.537 -5.782 10.867 1.00 97.75 235 ASN A CA 1
ATOM 1731 C C . ASN A 1 235 ? -13.899 -7.207 11.285 1.00 97.75 235 ASN A C 1
ATOM 1733 O O . ASN A 1 235 ? -13.199 -7.809 12.096 1.00 97.75 235 ASN A O 1
ATOM 1737 N N . THR A 1 236 ? -14.948 -7.767 10.692 1.00 96.06 236 THR A N 1
ATOM 1738 C CA . THR A 1 236 ? -15.282 -9.199 10.759 1.00 96.06 236 THR A CA 1
ATOM 1739 C C . THR A 1 236 ? -14.960 -9.942 9.460 1.00 96.06 236 THR A C 1
ATOM 1741 O O . THR A 1 236 ? -14.981 -11.169 9.445 1.00 96.06 236 THR A O 1
ATOM 1744 N N . GLY A 1 237 ? -14.645 -9.212 8.387 1.00 96.75 237 GLY A N 1
ATOM 1745 C CA . GLY A 1 237 ? -14.308 -9.750 7.073 1.00 96.75 237 GLY A CA 1
ATOM 1746 C C . GLY A 1 237 ? -12.804 -9.787 6.773 1.00 96.75 237 GLY A C 1
ATOM 1747 O O . GLY A 1 237 ? -11.973 -10.014 7.653 1.00 96.75 237 GLY A O 1
ATOM 1748 N N . THR A 1 238 ? -12.451 -9.572 5.503 1.00 98.06 238 THR A N 1
ATOM 1749 C CA . THR A 1 238 ? -11.054 -9.511 5.036 1.00 98.06 238 THR A CA 1
ATOM 1750 C C . THR A 1 238 ? -10.690 -8.095 4.605 1.00 98.06 238 THR A C 1
ATOM 1752 O O . THR A 1 238 ? -11.462 -7.441 3.904 1.00 98.06 238 THR A O 1
ATOM 1755 N N . VAL A 1 239 ? -9.501 -7.637 4.992 1.00 98.44 239 VAL A N 1
ATOM 1756 C CA . VAL A 1 239 ? -8.887 -6.397 4.507 1.00 98.44 239 VAL A CA 1
ATOM 1757 C C . VAL A 1 239 ? -7.490 -6.699 3.974 1.00 98.44 239 VAL A C 1
ATOM 1759 O O . VAL A 1 239 ? -6.652 -7.236 4.699 1.00 98.44 239 VAL A O 1
ATOM 1762 N N . THR A 1 240 ? -7.215 -6.316 2.730 1.00 98.00 240 THR A N 1
ATOM 1763 C CA . THR A 1 240 ? -5.919 -6.540 2.080 1.00 98.00 240 THR A CA 1
ATOM 1764 C C . THR A 1 240 ? -5.441 -5.276 1.372 1.00 98.00 240 THR A C 1
ATOM 1766 O O . THR A 1 240 ? -6.185 -4.669 0.606 1.00 98.00 240 THR A O 1
ATOM 1769 N N . GLY A 1 241 ? -4.196 -4.868 1.625 1.00 96.94 241 GLY A N 1
ATOM 1770 C CA . GLY A 1 241 ? -3.540 -3.819 0.842 1.00 96.94 241 GLY A CA 1
ATOM 1771 C C . GLY A 1 241 ? -3.312 -4.246 -0.611 1.00 96.94 241 GLY A C 1
ATOM 1772 O O . GLY A 1 241 ? -3.161 -5.429 -0.901 1.00 96.94 241 GLY A O 1
ATOM 1773 N N . GLY A 1 242 ? -3.287 -3.290 -1.533 1.00 96.12 242 GLY A N 1
ATOM 1774 C CA . GLY A 1 242 ? -3.029 -3.537 -2.947 1.00 96.12 242 GLY A CA 1
ATOM 1775 C C . GLY A 1 242 ? -1.566 -3.882 -3.209 1.00 96.12 242 GLY A C 1
ATOM 1776 O O . GLY A 1 242 ? -0.671 -3.401 -2.517 1.00 96.12 242 GLY A O 1
ATOM 1777 N N . ASN A 1 243 ? -1.298 -4.707 -4.216 1.00 95.50 243 ASN A N 1
ATOM 1778 C CA . ASN A 1 243 ? 0.074 -5.068 -4.580 1.00 95.50 243 ASN A CA 1
ATOM 1779 C C . ASN A 1 243 ? 0.790 -3.927 -5.307 1.00 95.50 243 ASN A C 1
ATOM 1781 O O . ASN A 1 243 ? 0.150 -3.068 -5.912 1.00 95.50 243 ASN A O 1
ATOM 1785 N N . ALA A 1 244 ? 2.117 -3.937 -5.281 1.00 92.94 244 ALA A N 1
ATOM 1786 C CA . ALA A 1 244 ? 2.920 -3.016 -6.071 1.00 92.94 244 ALA A CA 1
ATOM 1787 C C . ALA A 1 244 ? 2.849 -3.336 -7.576 1.00 92.94 244 ALA A C 1
ATOM 1789 O O . ALA A 1 244 ? 2.642 -4.483 -7.978 1.00 92.94 244 ALA A O 1
ATOM 1790 N N . GLY A 1 245 ? 3.052 -2.319 -8.409 1.00 89.94 245 GLY A N 1
ATOM 1791 C CA . GLY A 1 245 ? 3.143 -2.454 -9.858 1.00 89.94 245 GLY A CA 1
ATOM 1792 C C . GLY A 1 245 ? 4.480 -3.044 -10.310 1.00 89.94 245 GLY A C 1
ATOM 1793 O O . GLY A 1 245 ? 5.508 -2.890 -9.650 1.00 89.94 245 GLY A O 1
ATOM 1794 N N . ALA A 1 246 ? 4.487 -3.712 -11.461 1.00 90.06 246 ALA A N 1
ATOM 1795 C CA . ALA A 1 246 ? 5.713 -4.240 -12.059 1.00 90.06 246 ALA A CA 1
ATOM 1796 C C . ALA A 1 246 ? 6.591 -3.126 -12.657 1.00 90.06 246 ALA A C 1
ATOM 1798 O O . ALA A 1 246 ? 6.095 -2.063 -13.027 1.00 90.06 246 ALA A O 1
ATOM 1799 N N . ALA A 1 247 ? 7.892 -3.387 -12.781 1.00 89.31 247 ALA A N 1
ATOM 1800 C CA . ALA A 1 247 ? 8.808 -2.533 -13.533 1.00 89.31 247 ALA A CA 1
ATOM 1801 C C . ALA A 1 247 ? 8.504 -2.560 -15.037 1.00 89.31 247 ALA A C 1
ATOM 1803 O O . ALA A 1 247 ? 8.134 -3.605 -15.575 1.00 89.31 247 ALA A O 1
ATOM 1804 N N . GLY A 1 248 ? 8.755 -1.446 -15.722 1.00 86.81 248 GLY A N 1
ATOM 1805 C CA . GLY A 1 248 ? 8.870 -1.412 -17.175 1.00 86.81 248 GLY A CA 1
ATOM 1806 C C . GLY A 1 248 ? 10.218 -1.965 -17.643 1.00 86.81 248 GLY A C 1
ATOM 1807 O O . GLY A 1 248 ? 11.245 -1.764 -16.995 1.00 86.81 248 GLY A O 1
ATOM 1808 N N . ALA A 1 249 ? 10.238 -2.662 -18.778 1.00 88.50 249 ALA A N 1
ATOM 1809 C CA . ALA A 1 249 ? 11.484 -3.122 -19.396 1.00 88.50 249 ALA A CA 1
ATOM 1810 C C . ALA A 1 249 ? 12.287 -1.945 -19.980 1.00 88.50 249 ALA A C 1
ATOM 1812 O O . ALA A 1 249 ? 11.695 -0.954 -20.395 1.00 88.50 249 ALA A O 1
ATOM 1813 N N . GLY A 1 250 ? 13.615 -2.052 -20.043 1.00 84.75 250 GLY A N 1
ATOM 1814 C CA . GLY A 1 250 ? 14.444 -1.110 -20.803 1.00 84.75 250 GLY A CA 1
ATOM 1815 C C . GLY A 1 250 ? 14.319 -1.349 -22.311 1.00 84.75 250 GLY A C 1
ATOM 1816 O O . GLY A 1 250 ? 14.021 -2.467 -22.732 1.00 84.75 250 GLY A O 1
ATOM 1817 N N . GLY A 1 251 ? 14.525 -0.306 -23.111 1.00 80.56 251 GLY A N 1
ATOM 1818 C CA . GLY A 1 251 ? 14.597 -0.392 -24.569 1.00 80.56 251 GLY A CA 1
ATOM 1819 C C . GLY A 1 251 ? 15.943 -0.940 -25.042 1.00 80.56 251 GLY A C 1
ATOM 1820 O O . GLY A 1 251 ? 16.952 -0.818 -24.348 1.00 80.56 251 GLY A O 1
ATOM 1821 N N . VAL A 1 252 ? 15.978 -1.531 -26.231 1.00 88.44 252 VAL A N 1
ATOM 1822 C CA . VAL A 1 252 ? 17.202 -2.124 -26.796 1.00 88.44 252 VAL A CA 1
ATOM 1823 C C . VAL A 1 252 ? 18.035 -1.056 -27.506 1.00 88.44 252 VAL A C 1
ATOM 1825 O O . VAL A 1 252 ? 17.484 -0.136 -28.101 1.00 88.44 252 VAL A O 1
ATOM 1828 N N . ALA A 1 253 ? 19.360 -1.140 -27.446 1.00 84.50 253 ALA A N 1
ATOM 1829 C CA . ALA A 1 253 ? 20.261 -0.283 -28.205 1.00 84.50 253 ALA A CA 1
ATOM 1830 C C . ALA A 1 253 ? 20.110 -0.450 -29.721 1.00 84.50 253 ALA A C 1
ATOM 1832 O O . ALA A 1 253 ? 19.900 -1.555 -30.214 1.00 84.50 253 ALA A O 1
ATOM 1833 N N . GLY A 1 254 ? 20.350 0.632 -30.461 1.00 78.75 254 GLY A N 1
ATOM 1834 C CA . GLY A 1 254 ? 20.550 0.561 -31.903 1.00 78.75 254 GLY A CA 1
ATOM 1835 C C . GLY A 1 254 ? 21.882 -0.104 -32.266 1.00 78.75 254 GLY A C 1
ATOM 1836 O O . GLY A 1 254 ? 22.893 0.010 -31.556 1.00 78.75 254 GLY A O 1
ATOM 1837 N N . GLU A 1 255 ? 21.904 -0.770 -33.414 1.00 80.31 255 GLU A N 1
ATOM 1838 C CA . GLU A 1 255 ? 23.075 -1.468 -33.929 1.00 80.31 255 GLU A CA 1
ATOM 1839 C C . GLU A 1 255 ? 24.023 -0.530 -34.698 1.00 80.31 255 GLU A C 1
ATOM 1841 O O . GLU A 1 255 ? 23.618 0.437 -35.356 1.00 80.31 255 GLU A O 1
ATOM 1846 N N . LYS A 1 256 ? 25.329 -0.839 -34.654 1.00 73.88 256 LYS A N 1
ATOM 1847 C CA . LYS A 1 256 ? 26.322 -0.260 -35.574 1.00 73.88 256 LYS A CA 1
ATOM 1848 C C . LYS A 1 256 ? 26.578 -1.195 -36.756 1.00 73.88 256 LYS A C 1
ATOM 1850 O O . LYS A 1 256 ? 26.606 -2.412 -36.580 1.00 73.88 256 LYS A O 1
ATOM 1855 N N . PRO A 1 257 ? 26.917 -0.658 -37.942 1.00 64.25 257 PRO A N 1
ATOM 1856 C CA . PRO A 1 257 ? 27.494 -1.469 -39.005 1.00 64.25 257 PRO A CA 1
ATOM 1857 C C . PRO A 1 257 ? 28.831 -2.095 -38.555 1.00 64.25 257 PRO A C 1
ATOM 1859 O O . PRO A 1 257 ? 29.627 -1.454 -37.869 1.00 64.25 257 PRO A O 1
ATOM 1862 N N . ALA A 1 258 ? 29.081 -3.335 -38.996 1.00 58.94 258 ALA A N 1
ATOM 1863 C CA . ALA A 1 258 ? 30.050 -4.327 -38.490 1.00 58.94 258 ALA A CA 1
ATOM 1864 C C . ALA A 1 258 ? 31.544 -3.932 -38.327 1.00 58.94 258 ALA A C 1
ATOM 1866 O O . ALA A 1 258 ? 32.364 -4.794 -38.026 1.00 58.94 258 ALA A O 1
ATOM 1867 N N . ILE A 1 259 ? 31.941 -2.674 -38.552 1.00 59.31 259 ILE A N 1
ATOM 1868 C CA . ILE A 1 259 ? 33.349 -2.229 -38.558 1.00 59.31 259 ILE A CA 1
ATOM 1869 C C . ILE A 1 259 ? 33.659 -1.192 -37.450 1.00 59.31 259 ILE A C 1
ATOM 1871 O O . ILE A 1 259 ? 34.804 -0.760 -37.302 1.00 59.31 259 ILE A O 1
ATOM 1875 N N . ALA A 1 260 ? 32.678 -0.802 -36.631 1.00 54.72 260 ALA A N 1
ATOM 1876 C CA . ALA A 1 260 ? 32.871 0.112 -35.500 1.00 54.72 260 ALA A CA 1
ATOM 1877 C C . ALA A 1 260 ? 32.759 -0.608 -34.144 1.00 54.72 260 ALA A C 1
ATOM 1879 O O . ALA A 1 260 ? 32.029 -1.583 -34.001 1.00 54.72 260 ALA A O 1
ATOM 1880 N N . THR A 1 261 ? 33.509 -0.128 -33.149 1.00 58.16 261 THR A N 1
ATOM 1881 C CA . THR A 1 261 ? 33.958 -0.938 -32.007 1.00 58.16 261 THR A CA 1
ATOM 1882 C C . THR A 1 261 ? 32.951 -1.148 -30.872 1.00 58.16 261 THR A C 1
ATOM 1884 O O . THR A 1 261 ? 33.212 -2.027 -30.061 1.00 58.16 261 THR A O 1
ATOM 1887 N N . LEU A 1 262 ? 31.832 -0.410 -30.782 1.00 63.91 262 LEU A N 1
ATOM 1888 C CA . LEU A 1 262 ? 30.805 -0.617 -29.740 1.00 63.91 262 LEU A CA 1
ATOM 1889 C C . LEU A 1 262 ? 29.394 -0.205 -30.230 1.00 63.91 262 LEU A C 1
ATOM 1891 O O . LEU A 1 262 ? 29.283 0.885 -30.805 1.00 63.91 262 LEU A O 1
ATOM 1895 N N . PRO A 1 263 ? 28.345 -1.035 -30.027 1.00 74.44 263 PRO A N 1
ATOM 1896 C CA . PRO A 1 263 ? 26.942 -0.675 -30.274 1.00 74.44 263 PRO A CA 1
ATOM 1897 C C . PRO A 1 263 ? 26.459 0.408 -29.296 1.00 74.44 263 PRO A C 1
ATOM 1899 O O . PRO A 1 263 ? 27.206 0.828 -28.406 1.00 74.44 263 PRO A O 1
ATOM 1902 N N . GLY A 1 264 ? 25.214 0.863 -29.463 1.00 75.88 264 GLY A N 1
ATOM 1903 C CA . GLY A 1 264 ? 24.571 1.726 -28.475 1.00 75.88 264 GLY A CA 1
ATOM 1904 C C . GLY A 1 264 ? 24.445 1.005 -27.132 1.00 75.88 264 GLY A C 1
ATOM 1905 O O . GLY A 1 264 ? 24.680 -0.200 -27.021 1.00 75.88 264 GLY A O 1
ATOM 1906 N N . LYS A 1 265 ? 24.068 1.741 -26.092 1.00 86.25 265 LYS A N 1
ATOM 1907 C CA . LYS A 1 265 ? 23.778 1.155 -24.785 1.00 86.25 265 LYS A CA 1
ATOM 1908 C C . LYS A 1 265 ? 22.292 0.819 -24.678 1.00 86.25 265 LYS A C 1
ATOM 1910 O O . LYS A 1 265 ? 21.457 1.665 -25.000 1.00 86.25 265 LYS A O 1
ATOM 1915 N N . ASP A 1 266 ? 21.977 -0.385 -24.206 1.00 86.00 266 ASP A N 1
ATOM 1916 C CA . ASP A 1 266 ? 20.608 -0.749 -23.839 1.00 86.00 266 ASP A CA 1
ATOM 1917 C C . ASP A 1 266 ? 20.115 0.157 -22.703 1.00 86.00 266 ASP A C 1
ATOM 1919 O O . ASP A 1 266 ? 20.886 0.586 -21.832 1.00 86.00 266 ASP A O 1
ATOM 1923 N N . GLY A 1 267 ? 18.816 0.425 -22.704 1.00 81.31 267 GLY A N 1
ATOM 1924 C CA . GLY A 1 267 ? 18.136 1.043 -21.583 1.00 81.31 267 GLY A CA 1
ATOM 1925 C C . GLY A 1 267 ? 18.103 0.099 -20.388 1.00 81.31 267 GLY A C 1
ATOM 1926 O O . GLY A 1 267 ? 17.982 -1.120 -20.521 1.00 81.31 267 GLY A O 1
ATOM 1927 N N . ASN A 1 268 ? 18.187 0.658 -19.189 1.00 86.69 268 ASN A N 1
ATOM 1928 C CA . ASN A 1 268 ? 18.023 -0.123 -17.973 1.00 86.69 268 ASN A CA 1
ATOM 1929 C C . ASN A 1 268 ? 16.529 -0.412 -17.761 1.00 86.69 268 ASN A C 1
ATOM 1931 O O . ASN A 1 268 ? 15.697 0.469 -17.996 1.00 86.69 268 ASN A O 1
ATOM 1935 N N . PRO A 1 269 ? 16.153 -1.608 -17.282 1.00 85.50 269 PRO A N 1
ATOM 1936 C CA . PRO A 1 269 ? 14.820 -1.824 -16.738 1.00 85.50 269 PRO A CA 1
ATOM 1937 C C . PRO A 1 269 ? 14.516 -0.825 -15.621 1.00 85.50 269 PRO A C 1
ATOM 1939 O O . PRO A 1 269 ? 15.404 -0.441 -14.855 1.00 85.50 269 PRO A O 1
ATOM 1942 N N . GLY A 1 270 ? 13.249 -0.438 -15.511 1.00 84.50 270 GLY A N 1
ATOM 1943 C CA . GLY A 1 270 ? 12.768 0.328 -14.373 1.00 84.50 270 GLY A CA 1
ATOM 1944 C C . GLY A 1 270 ? 12.853 -0.477 -13.078 1.00 84.50 270 GLY A C 1
ATOM 1945 O O . GLY A 1 270 ? 13.085 -1.688 -13.062 1.00 84.50 270 GLY A O 1
ATOM 1946 N N . SER A 1 271 ? 12.630 0.196 -11.957 1.00 84.88 271 SER A N 1
ATOM 1947 C CA . SER A 1 271 ? 12.453 -0.472 -10.670 1.00 84.88 271 SER A CA 1
ATOM 1948 C C . SER A 1 271 ? 11.003 -0.932 -10.512 1.00 84.88 271 SER A C 1
ATOM 1950 O O . SER A 1 271 ? 10.084 -0.198 -10.890 1.00 84.88 271 SER A O 1
ATOM 1952 N N . PRO A 1 272 ? 10.744 -2.124 -9.949 1.00 81.19 272 PRO A N 1
ATOM 1953 C CA . PRO A 1 272 ? 9.386 -2.488 -9.577 1.00 81.19 272 PRO A CA 1
ATOM 1954 C C . PRO A 1 272 ? 8.856 -1.482 -8.556 1.00 81.19 272 PRO A C 1
ATOM 1956 O O . PRO A 1 272 ? 9.630 -0.811 -7.867 1.00 81.19 272 PRO A O 1
ATOM 1959 N N . GLY A 1 273 ? 7.532 -1.385 -8.452 1.00 77.00 273 GLY A N 1
ATOM 1960 C CA . GLY A 1 273 ? 6.902 -0.654 -7.369 1.00 77.00 273 GLY A CA 1
ATOM 1961 C C . GLY A 1 273 ? 7.466 -1.180 -6.058 1.00 77.00 273 GLY A C 1
ATOM 1962 O O . GLY A 1 273 ? 7.396 -2.374 -5.765 1.00 77.00 273 GLY A O 1
ATOM 1963 N N . ILE A 1 274 ? 8.108 -0.289 -5.316 1.00 67.69 274 ILE A N 1
ATOM 1964 C CA . ILE A 1 274 ? 8.920 -0.668 -4.158 1.00 67.69 274 ILE A CA 1
ATOM 1965 C C . ILE A 1 274 ? 8.063 -1.151 -2.986 1.00 67.69 274 ILE A C 1
ATOM 1967 O O . ILE A 1 274 ? 8.584 -1.798 -2.083 1.00 67.69 274 ILE A O 1
ATOM 1971 N N . GLU A 1 275 ? 6.758 -0.851 -2.982 1.00 82.94 275 GLU A N 1
ATOM 1972 C CA . GLU A 1 275 ? 5.885 -1.161 -1.855 1.00 82.94 275 GLU A CA 1
ATOM 1973 C C . GLU A 1 275 ? 4.435 -1.435 -2.291 1.00 82.94 275 GLU A C 1
ATOM 1975 O O . GLU A 1 275 ? 3.829 -0.648 -3.029 1.00 82.94 275 GLU A O 1
ATOM 1980 N N . GLY A 1 276 ? 3.858 -2.534 -1.792 1.00 84.50 276 GLY A N 1
ATOM 1981 C CA . GLY A 1 276 ? 2.405 -2.694 -1.717 1.00 84.50 276 GLY A CA 1
ATOM 1982 C C . GLY A 1 276 ? 1.774 -1.689 -0.743 1.00 84.50 276 GLY A C 1
ATOM 1983 O O . GLY A 1 276 ? 2.474 -0.961 -0.040 1.00 84.50 276 GLY A O 1
ATOM 1984 N N . GLY A 1 277 ? 0.447 -1.641 -0.688 1.00 93.00 277 GLY A N 1
ATOM 1985 C CA . GLY A 1 277 ? -0.289 -0.806 0.259 1.00 93.00 277 GLY A CA 1
ATOM 1986 C C . GLY A 1 277 ? -0.399 -1.437 1.647 1.00 93.00 277 GLY A C 1
ATOM 1987 O O . GLY A 1 277 ? -0.254 -2.649 1.820 1.00 93.00 277 GLY A O 1
ATOM 1988 N N . TYR A 1 278 ? -0.707 -0.621 2.653 1.00 97.44 278 TYR A N 1
ATOM 1989 C CA . TYR A 1 278 ? -1.050 -1.117 3.986 1.00 97.44 278 TYR A CA 1
ATOM 1990 C C . TYR A 1 278 ? -2.379 -1.882 3.941 1.00 97.44 278 TYR A C 1
ATOM 1992 O O . TYR A 1 278 ? -3.258 -1.571 3.134 1.00 97.44 278 TYR A O 1
ATOM 2000 N N . GLY A 1 279 ? -2.574 -2.848 4.842 1.00 97.62 279 GLY A N 1
ATOM 2001 C CA . GLY A 1 279 ? -3.913 -3.408 5.057 1.00 97.62 279 GLY A CA 1
ATOM 2002 C C . GLY A 1 279 ? -4.850 -2.312 5.561 1.00 97.62 279 GLY A C 1
ATOM 2003 O O . GLY A 1 279 ? -5.840 -1.977 4.915 1.00 97.62 279 GLY A O 1
ATOM 2004 N N . ILE A 1 280 ? -4.467 -1.678 6.670 1.00 98.44 280 ILE A N 1
ATOM 2005 C CA . ILE A 1 280 ? -5.122 -0.489 7.212 1.00 98.44 280 ILE A CA 1
ATOM 2006 C C . ILE A 1 280 ? -4.080 0.606 7.447 1.00 98.44 280 ILE A C 1
ATOM 2008 O O . ILE A 1 280 ? -3.119 0.412 8.190 1.00 98.44 280 ILE A O 1
ATOM 2012 N N . TYR A 1 281 ? -4.293 1.776 6.855 1.00 98.25 281 TYR A N 1
ATOM 2013 C CA . TYR A 1 281 ? -3.543 2.991 7.154 1.00 98.25 281 TYR A CA 1
ATOM 2014 C C . TYR A 1 281 ? -4.390 3.920 8.025 1.00 98.25 281 TYR A C 1
ATOM 2016 O O . TYR A 1 281 ? -5.527 4.231 7.673 1.00 98.25 281 TYR A O 1
ATOM 2024 N N . VAL A 1 282 ? -3.849 4.375 9.153 1.00 98.25 282 VAL A N 1
ATOM 2025 C CA . VAL A 1 282 ? -4.524 5.274 10.096 1.00 98.25 282 VAL A CA 1
ATOM 2026 C C . VAL A 1 282 ? -3.724 6.563 10.207 1.00 98.25 282 VAL A C 1
ATOM 2028 O O . VAL A 1 282 ? -2.533 6.527 10.503 1.00 98.25 282 VAL A O 1
ATOM 2031 N N . SER A 1 283 ? -4.372 7.703 9.992 1.00 97.81 283 SER A N 1
ATOM 2032 C CA . SER A 1 283 ? -3.797 9.029 10.245 1.00 97.81 283 SER A CA 1
ATOM 2033 C C . SER A 1 283 ? -4.671 9.906 11.148 1.00 97.81 283 SER A C 1
ATOM 2035 O O . SER A 1 283 ? -4.220 10.975 11.569 1.00 97.81 283 SER A O 1
ATOM 2037 N N . GLY A 1 284 ? -5.912 9.484 11.421 1.00 96.12 284 GLY A N 1
ATOM 2038 C CA . GLY A 1 284 ? -6.858 10.167 12.303 1.00 96.12 284 GLY A CA 1
ATOM 2039 C C . GLY A 1 284 ? -6.702 9.793 13.782 1.00 96.12 284 GLY A C 1
ATOM 2040 O O . GLY A 1 284 ? -6.277 8.690 14.121 1.00 96.12 284 GLY A O 1
ATOM 2041 N N . ASN A 1 285 ? -7.058 10.716 14.678 1.00 97.50 285 ASN A N 1
ATOM 2042 C CA . ASN A 1 285 ? -6.904 10.555 16.129 1.00 97.50 285 ASN A CA 1
ATOM 2043 C C . ASN A 1 285 ? -8.050 9.763 16.761 1.00 97.50 285 ASN A C 1
ATOM 2045 O O . ASN A 1 285 ? -9.167 9.786 16.253 1.00 97.50 285 ASN A O 1
ATOM 2049 N N . ASN A 1 286 ? -7.801 9.147 17.920 1.00 96.94 286 ASN A N 1
ATOM 2050 C CA . ASN A 1 286 ? -8.809 8.401 18.683 1.00 96.94 286 ASN A CA 1
ATOM 2051 C C . ASN A 1 286 ? -9.525 7.343 17.821 1.00 96.94 286 ASN A C 1
ATOM 2053 O O . ASN A 1 286 ? -10.750 7.232 17.848 1.00 96.94 286 ASN A O 1
ATOM 2057 N N . SER A 1 287 ? -8.771 6.642 16.972 1.00 97.00 287 SER A N 1
ATOM 2058 C CA . SER A 1 287 ? -9.329 5.604 16.108 1.00 97.00 287 SER A CA 1
ATOM 2059 C C . SER A 1 287 ? -9.347 4.271 16.849 1.00 97.00 287 SER A C 1
ATOM 2061 O O . SER A 1 287 ? -8.303 3.811 17.317 1.00 97.00 287 SER A O 1
ATOM 2063 N N . ASP A 1 288 ? -10.511 3.636 16.903 1.00 97.81 288 ASP A N 1
ATOM 2064 C CA . ASP A 1 288 ? -10.721 2.317 17.488 1.00 97.81 288 ASP A CA 1
ATOM 2065 C C . ASP A 1 288 ? -10.855 1.280 16.374 1.00 97.81 288 ASP A C 1
ATOM 2067 O O . ASP A 1 288 ? -11.857 1.241 15.664 1.00 97.81 288 ASP A O 1
ATOM 2071 N N . ILE A 1 289 ? -9.861 0.409 16.224 1.00 98.00 289 ILE A N 1
ATOM 2072 C CA . ILE A 1 289 ? -9.928 -0.736 15.312 1.00 98.00 289 ILE A CA 1
ATOM 2073 C C . ILE A 1 289 ? -10.273 -1.976 16.127 1.00 98.00 289 ILE A C 1
ATOM 2075 O O . ILE A 1 289 ? -9.495 -2.390 16.981 1.00 98.00 289 ILE A O 1
ATOM 2079 N N . ILE A 1 290 ? -11.416 -2.593 15.845 1.00 96.75 290 ILE A N 1
ATOM 2080 C CA . ILE A 1 290 ? -11.858 -3.848 16.452 1.00 96.75 290 ILE A CA 1
ATOM 2081 C C . ILE A 1 290 ? -11.756 -4.937 15.392 1.00 96.75 290 ILE A C 1
ATOM 2083 O O . ILE A 1 290 ? -12.527 -4.946 14.435 1.00 96.75 290 ILE A O 1
ATOM 2087 N N . ASN A 1 291 ? -10.816 -5.865 15.554 1.00 96.81 291 ASN A N 1
ATOM 2088 C CA . ASN A 1 291 ? -10.598 -6.933 14.588 1.00 96.81 291 ASN A CA 1
ATOM 2089 C C . ASN A 1 291 ? -11.116 -8.285 15.098 1.00 96.81 291 ASN A C 1
ATOM 2091 O O . ASN A 1 291 ? -10.792 -8.747 16.194 1.00 96.81 291 ASN A O 1
ATOM 2095 N N . VAL A 1 292 ? -11.896 -8.939 14.251 1.00 94.56 292 VAL A N 1
ATOM 2096 C CA . VAL A 1 292 ? -12.414 -10.310 14.371 1.00 94.56 292 VAL A CA 1
ATOM 2097 C C . VAL A 1 292 ? -12.026 -11.122 13.126 1.00 94.56 292 VAL A C 1
ATOM 2099 O O . VAL A 1 292 ? -12.060 -12.343 13.169 1.00 94.56 292 VAL A O 1
ATOM 2102 N N . GLY A 1 293 ? -11.656 -10.459 12.024 1.00 95.56 293 GLY A N 1
ATOM 2103 C CA . GLY A 1 293 ? -11.337 -11.089 10.745 1.00 95.56 293 GLY A CA 1
ATOM 2104 C C . GLY A 1 293 ? -9.855 -11.044 10.365 1.00 95.56 293 GLY A C 1
ATOM 2105 O O . GLY A 1 293 ? -8.966 -10.990 11.223 1.00 95.56 293 GLY A O 1
ATOM 2106 N N . ILE A 1 294 ? -9.604 -11.062 9.053 1.00 97.56 294 ILE A N 1
ATOM 2107 C CA . ILE A 1 294 ? -8.261 -11.120 8.463 1.00 97.56 294 ILE A CA 1
ATOM 2108 C C . ILE A 1 294 ? -7.824 -9.725 8.009 1.00 97.56 294 ILE A C 1
ATOM 2110 O O . ILE A 1 294 ? -8.574 -9.035 7.318 1.00 97.56 294 ILE A O 1
ATOM 2114 N N . ILE A 1 295 ? -6.597 -9.328 8.347 1.00 98.38 295 ILE A N 1
ATOM 2115 C CA . ILE A 1 295 ? -5.955 -8.115 7.820 1.00 98.38 295 ILE A CA 1
ATOM 2116 C C . ILE A 1 295 ? -4.567 -8.476 7.288 1.00 98.38 295 ILE A C 1
ATOM 2118 O O . ILE A 1 295 ? -3.766 -9.069 8.009 1.00 98.38 295 ILE A O 1
ATOM 2122 N N . SER A 1 296 ? -4.248 -8.092 6.055 1.00 97.94 296 SER A N 1
ATOM 2123 C CA . SER A 1 296 ? -2.917 -8.265 5.462 1.00 97.94 296 SER A CA 1
ATOM 2124 C C . SER A 1 296 ? -2.484 -7.024 4.687 1.00 97.94 296 SER A C 1
ATOM 2126 O O . SER A 1 296 ? -3.313 -6.301 4.137 1.00 97.94 296 SER A O 1
ATOM 2128 N N . ALA A 1 297 ? -1.179 -6.772 4.610 1.00 96.94 297 ALA A N 1
ATOM 2129 C CA . ALA A 1 297 ? -0.664 -5.769 3.681 1.00 96.94 297 ALA A CA 1
ATOM 2130 C C . ALA A 1 297 ? -0.646 -6.310 2.242 1.00 96.94 297 ALA A C 1
ATOM 2132 O O . ALA A 1 297 ? -0.848 -7.508 2.017 1.00 96.94 297 ALA A O 1
ATOM 2133 N N . GLY A 1 298 ? -0.405 -5.416 1.289 1.00 93.88 298 GLY A N 1
ATOM 2134 C CA . GLY A 1 298 ? -0.101 -5.778 -0.086 1.00 93.88 298 GLY A CA 1
ATOM 2135 C C . GLY A 1 298 ? 1.301 -6.364 -0.232 1.00 93.88 298 GLY A C 1
ATOM 2136 O O . GLY A 1 298 ? 2.155 -6.237 0.653 1.00 93.88 298 GLY A O 1
ATOM 2137 N N . GLN A 1 299 ? 1.527 -7.008 -1.370 1.00 93.44 299 GLN A N 1
ATOM 2138 C CA . GLN A 1 299 ? 2.797 -7.633 -1.724 1.00 93.44 299 GLN A CA 1
ATOM 2139 C C . GLN A 1 299 ? 3.540 -6.829 -2.795 1.00 93.44 299 GLN A C 1
ATOM 2141 O O . GLN A 1 299 ? 2.929 -6.092 -3.573 1.00 93.44 299 GLN A O 1
ATOM 2146 N N . ASP A 1 300 ? 4.858 -6.986 -2.858 1.00 87.19 300 ASP A N 1
ATOM 2147 C CA . ASP A 1 300 ? 5.630 -6.582 -4.031 1.00 87.19 300 ASP A CA 1
ATOM 2148 C C . ASP A 1 300 ? 5.425 -7.543 -5.214 1.00 87.19 300 ASP A C 1
ATOM 2150 O O . ASP A 1 300 ? 4.733 -8.562 -5.135 1.00 87.19 300 ASP A O 1
ATOM 2154 N N . SER A 1 301 ? 6.075 -7.222 -6.332 1.00 81.31 301 SER A N 1
ATOM 2155 C CA . SER A 1 301 ? 6.085 -8.053 -7.542 1.00 81.31 301 SER A CA 1
ATOM 2156 C C . SER A 1 301 ? 6.696 -9.452 -7.355 1.00 81.31 301 SER A C 1
ATOM 2158 O O . SER A 1 301 ? 6.492 -10.316 -8.204 1.00 81.31 301 SER A O 1
ATOM 2160 N N . SER A 1 302 ? 7.418 -9.697 -6.256 1.00 84.88 302 SER A N 1
ATOM 2161 C CA . SER A 1 302 ? 7.997 -11.000 -5.900 1.00 84.88 302 SER A CA 1
ATOM 2162 C C . SER A 1 302 ? 7.127 -11.787 -4.910 1.00 84.88 302 SER A C 1
ATOM 2164 O O . SER A 1 302 ? 7.498 -12.890 -4.511 1.00 84.88 302 SER A O 1
ATOM 2166 N N . GLY A 1 303 ? 5.971 -11.246 -4.509 1.00 87.69 303 GLY A N 1
ATOM 2167 C CA . GLY A 1 303 ? 5.067 -11.860 -3.536 1.00 87.69 303 GLY A CA 1
ATOM 2168 C C . GLY A 1 303 ? 5.474 -11.644 -2.075 1.00 87.69 303 GLY A C 1
ATOM 2169 O O . GLY A 1 303 ? 4.838 -12.203 -1.178 1.00 87.69 303 GLY A O 1
ATOM 2170 N N . ASN A 1 304 ? 6.500 -10.833 -1.803 1.00 89.56 304 ASN A N 1
ATOM 2171 C CA . ASN A 1 304 ? 6.904 -10.520 -0.437 1.00 89.56 304 ASN A CA 1
ATOM 2172 C C . ASN A 1 304 ? 6.004 -9.431 0.142 1.00 89.56 304 ASN A C 1
ATOM 2174 O O . ASN A 1 304 ? 5.642 -8.469 -0.531 1.00 89.56 304 ASN A O 1
ATOM 2178 N N . VAL A 1 305 ? 5.671 -9.551 1.425 1.00 89.06 305 VAL A N 1
ATOM 2179 C CA . VAL A 1 305 ? 4.949 -8.506 2.155 1.00 89.06 305 VAL A CA 1
ATOM 2180 C C . VAL A 1 305 ? 5.925 -7.373 2.474 1.00 89.06 305 VAL A C 1
ATOM 2182 O O . VAL A 1 305 ? 6.824 -7.549 3.294 1.00 89.06 305 VAL A O 1
ATOM 2185 N N . THR A 1 306 ? 5.756 -6.215 1.836 1.00 83.12 306 THR A N 1
ATOM 2186 C CA . THR A 1 306 ? 6.691 -5.077 1.965 1.00 83.12 306 THR A CA 1
ATOM 2187 C C . THR A 1 306 ? 6.237 -3.998 2.939 1.00 83.12 306 THR A C 1
ATOM 2189 O O . THR A 1 306 ? 7.011 -3.104 3.265 1.00 83.12 306 THR A O 1
ATOM 2192 N N . LYS A 1 307 ? 4.979 -4.047 3.388 1.00 91.56 307 LYS A N 1
ATOM 2193 C CA . LYS A 1 307 ? 4.387 -3.068 4.306 1.00 91.56 307 LYS A CA 1
ATOM 2194 C C . LYS A 1 307 ? 3.786 -3.721 5.537 1.00 91.56 307 LYS A C 1
ATOM 2196 O O . LYS A 1 307 ? 3.505 -4.917 5.582 1.00 91.56 307 LYS A O 1
ATOM 2201 N N . GLU A 1 308 ? 3.543 -2.894 6.541 1.00 96.19 308 GLU A N 1
ATOM 2202 C CA . GLU A 1 308 ? 2.764 -3.258 7.710 1.00 96.19 308 GLU A CA 1
ATOM 2203 C C . GLU A 1 308 ? 1.304 -3.569 7.353 1.00 96.19 308 GLU A C 1
ATOM 2205 O O . GLU A 1 308 ? 0.680 -2.939 6.500 1.00 96.19 308 GLU A O 1
ATOM 2210 N N . SER A 1 309 ? 0.721 -4.547 8.044 1.00 97.88 309 SER A N 1
ATOM 2211 C CA . SER A 1 309 ? -0.707 -4.850 7.907 1.00 97.88 309 SER A CA 1
ATOM 2212 C C . SER A 1 309 ? -1.570 -3.734 8.477 1.00 97.88 309 SER A C 1
ATOM 2214 O O . SER A 1 309 ? -2.632 -3.450 7.934 1.00 97.88 309 SER A O 1
ATOM 2216 N N . ILE A 1 310 ? -1.109 -3.086 9.548 1.00 98.44 310 ILE A N 1
ATOM 2217 C CA . ILE A 1 310 ? -1.740 -1.891 10.104 1.00 98.44 310 ILE A CA 1
ATOM 2218 C C . ILE A 1 310 ? -0.646 -0.880 10.434 1.00 98.44 310 ILE A C 1
ATOM 2220 O O . ILE A 1 310 ? 0.295 -1.197 11.166 1.00 98.44 310 ILE A O 1
ATOM 2224 N N . TRP A 1 311 ? -0.788 0.340 9.932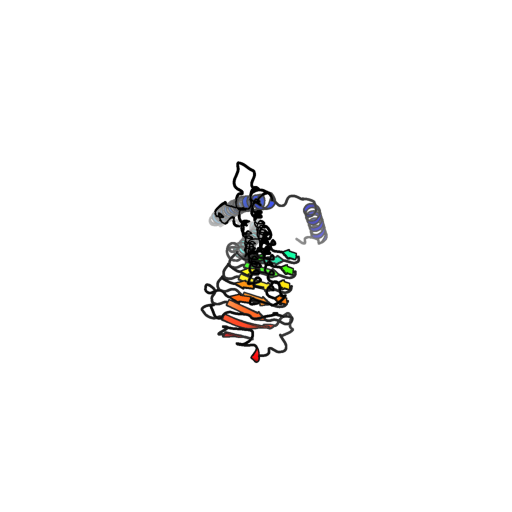 1.00 98.31 311 TRP A N 1
ATOM 2225 C CA . TRP A 1 311 ? 0.138 1.433 10.196 1.00 98.31 311 TRP A CA 1
ATOM 2226 C C . TRP A 1 311 ? -0.583 2.635 10.794 1.00 98.31 311 TRP A C 1
ATOM 2228 O O . TRP A 1 311 ? -1.512 3.166 10.188 1.00 98.31 311 TRP A O 1
ATOM 2238 N N . TYR A 1 312 ? -0.112 3.101 11.951 1.00 98.25 312 TYR A N 1
ATOM 2239 C CA . TYR A 1 312 ? -0.544 4.356 12.558 1.00 98.25 312 TYR A CA 1
ATOM 2240 C C . TYR A 1 312 ? 0.484 5.446 12.241 1.00 98.25 312 TYR A C 1
ATOM 2242 O O . TYR A 1 312 ? 1.620 5.427 12.721 1.00 98.25 312 TYR A O 1
ATOM 2250 N N . GLY A 1 313 ? 0.076 6.402 11.409 1.00 97.44 313 GLY A N 1
ATOM 2251 C CA . GLY A 1 313 ? 0.889 7.525 10.959 1.00 97.44 313 GLY A CA 1
ATOM 2252 C C . GLY A 1 313 ? 1.281 8.487 12.080 1.00 97.44 313 GLY A C 1
ATOM 2253 O O . GLY A 1 313 ? 0.713 8.474 13.169 1.00 97.44 313 GLY A O 1
ATOM 2254 N N . ASN A 1 314 ? 2.234 9.371 11.782 1.00 97.12 314 ASN A N 1
ATOM 2255 C CA . ASN A 1 314 ? 2.817 10.342 12.721 1.00 97.12 314 ASN A CA 1
ATOM 2256 C C . ASN A 1 314 ? 1.834 11.394 13.279 1.00 97.12 314 ASN A C 1
ATOM 2258 O O . ASN A 1 314 ? 2.120 12.045 14.290 1.00 97.12 314 ASN A O 1
ATOM 2262 N N . SER A 1 315 ? 0.709 11.602 12.595 1.00 94.50 315 SER A N 1
ATOM 2263 C CA . SER A 1 315 ? -0.379 12.485 13.013 1.00 94.50 315 SER A CA 1
ATOM 2264 C C . SER A 1 315 ? -1.371 11.798 13.941 1.00 94.50 315 SER A C 1
ATOM 2266 O O . SER A 1 315 ? -2.157 12.493 14.576 1.00 94.50 315 SER A O 1
ATOM 2268 N N . THR A 1 316 ? -1.334 10.466 14.016 1.00 96.81 316 THR A N 1
ATOM 2269 C CA . THR A 1 316 ? -2.250 9.669 14.827 1.00 96.81 316 THR A CA 1
ATOM 2270 C C . THR A 1 316 ? -1.920 9.820 16.302 1.00 96.81 316 THR A C 1
ATOM 2272 O O . THR A 1 316 ? -0.758 9.968 16.692 1.00 96.81 316 THR A O 1
ATOM 2275 N N . SER A 1 317 ? -2.949 9.760 17.138 1.00 97.12 317 SER A N 1
ATOM 2276 C CA . SER A 1 317 ? -2.791 9.689 18.580 1.00 97.12 317 SER A CA 1
ATOM 2277 C C . SER A 1 317 ? -3.948 8.966 19.246 1.00 97.12 317 SER A C 1
ATOM 2279 O O . SER A 1 317 ? -5.027 8.837 18.660 1.00 97.12 317 SER A O 1
ATOM 2281 N N . ASN A 1 318 ? -3.707 8.504 20.475 1.00 97.25 318 ASN A N 1
ATOM 2282 C CA . ASN A 1 318 ? -4.733 7.976 21.378 1.00 97.25 318 ASN A CA 1
ATOM 2283 C C . ASN A 1 318 ? -5.597 6.862 20.761 1.00 97.25 318 ASN A C 1
ATOM 2285 O O . ASN A 1 318 ? -6.801 6.803 20.988 1.00 97.25 318 ASN A O 1
ATOM 2289 N N . SER A 1 319 ? -5.003 6.033 19.903 1.00 97.19 319 SER A N 1
ATOM 2290 C CA . SER A 1 319 ? -5.743 5.030 19.135 1.00 97.19 319 SER A CA 1
ATOM 2291 C C . SER A 1 319 ? -5.731 3.672 19.821 1.00 97.19 319 SER A C 1
ATOM 2293 O O . SER A 1 319 ? -4.840 3.355 20.612 1.00 97.19 319 SER A O 1
ATOM 2295 N N . ARG A 1 320 ? -6.716 2.842 19.495 1.00 97.88 320 ARG A N 1
ATOM 2296 C CA . ARG A 1 320 ? -6.890 1.518 20.083 1.00 97.88 320 ARG A CA 1
ATOM 2297 C C . ARG A 1 320 ? -6.951 0.456 18.997 1.00 97.88 320 ARG A C 1
ATOM 2299 O O . ARG A 1 320 ? -7.646 0.613 17.997 1.00 97.88 320 ARG A O 1
ATOM 2306 N N . LEU A 1 321 ? -6.248 -0.647 19.221 1.00 97.81 321 LEU A N 1
ATOM 2307 C CA . LEU A 1 321 ? -6.428 -1.894 18.486 1.00 97.81 321 LEU A CA 1
ATOM 2308 C C . LEU A 1 321 ? -6.986 -2.937 19.448 1.00 97.81 321 LEU A C 1
ATOM 2310 O O . LEU A 1 321 ? -6.305 -3.322 20.391 1.00 97.81 321 LEU A O 1
ATOM 2314 N N . GLU A 1 322 ? -8.205 -3.402 19.211 1.00 96.31 322 GLU A N 1
ATOM 2315 C CA . GLU A 1 322 ? -8.823 -4.501 19.943 1.00 96.31 322 GLU A CA 1
ATOM 2316 C C . GLU A 1 322 ? -8.792 -5.780 19.107 1.00 96.31 322 GLU A C 1
ATOM 2318 O O . GLU A 1 322 ? -9.377 -5.846 18.024 1.00 96.31 322 GLU A O 1
ATOM 2323 N N . LEU A 1 323 ? -8.137 -6.813 19.633 1.00 95.00 323 LEU A N 1
ATOM 2324 C CA . LEU A 1 323 ? -8.121 -8.150 19.051 1.00 95.00 323 LEU A CA 1
ATOM 2325 C C . LEU A 1 323 ? -9.189 -9.008 19.731 1.00 95.00 323 LEU A C 1
ATOM 2327 O O . LEU A 1 323 ? -9.148 -9.213 20.944 1.00 95.00 323 LEU A O 1
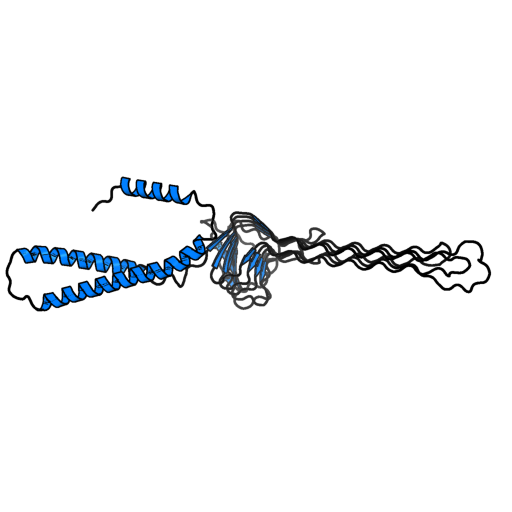ATOM 2331 N N . ARG A 1 324 ? -10.139 -9.526 18.953 1.00 92.62 324 ARG A N 1
ATOM 2332 C CA . ARG A 1 324 ? -11.167 -10.476 19.409 1.00 92.62 324 ARG A CA 1
ATOM 2333 C C . ARG A 1 324 ? -10.909 -11.879 18.862 1.00 92.62 324 ARG A C 1
ATOM 2335 O O . ARG A 1 324 ? -10.047 -12.074 18.003 1.00 92.62 324 ARG A O 1
ATOM 2342 N N . ALA A 1 325 ? -11.643 -12.872 19.369 1.00 89.44 325 ALA A N 1
ATOM 2343 C CA . ALA A 1 325 ? -11.605 -14.232 18.832 1.00 89.44 325 ALA A CA 1
ATOM 2344 C C . ALA A 1 325 ? -11.832 -14.213 17.308 1.00 89.44 325 ALA A C 1
ATOM 2346 O O . ALA A 1 325 ? -12.742 -13.542 16.839 1.00 89.44 325 ALA A O 1
ATOM 2347 N N . GLY A 1 326 ? -10.979 -14.909 16.551 1.00 90.75 326 GLY A N 1
ATOM 2348 C CA . GLY A 1 326 ? -10.978 -14.885 15.081 1.00 90.75 326 GLY A CA 1
ATOM 2349 C C . GLY A 1 326 ? -9.986 -13.902 14.444 1.00 90.75 326 GLY A C 1
ATOM 2350 O O . GLY A 1 326 ? -9.657 -14.074 13.275 1.00 90.75 326 GLY A O 1
ATOM 2351 N N . SER A 1 327 ? -9.446 -12.934 15.201 1.00 93.94 327 SER A N 1
ATOM 2352 C CA . SER A 1 327 ? -8.430 -12.001 14.690 1.00 93.94 327 SER A CA 1
ATOM 2353 C C . SER A 1 327 ? -7.225 -12.721 14.081 1.00 93.94 327 SER A C 1
ATOM 2355 O O . SER A 1 327 ? -6.484 -13.393 14.800 1.00 93.94 327 SER A O 1
ATOM 2357 N N . ASP A 1 328 ? -6.960 -12.467 12.800 1.00 95.38 328 ASP A N 1
ATOM 2358 C CA . ASP A 1 328 ? -5.737 -12.874 12.108 1.00 95.38 328 ASP A CA 1
ATOM 2359 C C . ASP A 1 328 ? -5.120 -11.680 11.363 1.00 95.38 328 ASP A C 1
ATOM 2361 O O . ASP A 1 328 ? -5.624 -11.215 10.344 1.00 95.38 328 ASP A O 1
ATOM 2365 N N . ILE A 1 329 ? -4.010 -11.157 11.882 1.00 96.81 329 ILE A N 1
ATOM 2366 C CA . ILE A 1 329 ? -3.258 -10.077 11.233 1.00 96.81 329 ILE A CA 1
ATOM 2367 C C . ILE A 1 329 ? -1.983 -10.669 10.635 1.00 96.81 329 ILE A C 1
ATOM 2369 O O . ILE A 1 329 ? -1.098 -11.113 11.372 1.00 96.81 329 ILE A O 1
ATOM 2373 N N . LYS A 1 330 ? -1.860 -10.658 9.310 1.00 95.94 330 LYS A N 1
ATOM 2374 C CA . LYS A 1 330 ? -0.749 -11.258 8.559 1.00 95.94 330 LYS A CA 1
ATOM 2375 C C . LYS A 1 330 ? 0.360 -10.245 8.291 1.00 95.94 330 LYS A C 1
ATOM 2377 O O . LYS A 1 330 ? 0.571 -9.815 7.159 1.00 95.94 330 LYS A O 1
ATOM 2382 N N . GLY A 1 331 ? 1.076 -9.881 9.350 1.00 96.06 331 GLY A N 1
ATOM 2383 C CA . GLY A 1 331 ? 2.223 -8.982 9.280 1.00 96.06 331 GLY A CA 1
ATOM 2384 C C . GLY A 1 331 ? 2.373 -8.122 10.527 1.00 96.06 331 GLY A C 1
ATOM 2385 O O . GLY A 1 331 ? 1.780 -8.402 11.572 1.00 96.06 331 GLY A O 1
ATOM 2386 N N . ILE A 1 332 ? 3.194 -7.081 10.404 1.00 97.75 332 ILE A N 1
ATOM 2387 C CA . ILE A 1 332 ? 3.490 -6.130 11.479 1.00 97.75 332 ILE A CA 1
ATOM 2388 C C . ILE A 1 332 ? 2.324 -5.143 11.643 1.00 97.75 332 ILE A C 1
ATOM 2390 O O . ILE A 1 332 ? 1.728 -4.692 10.666 1.00 97.75 332 ILE A O 1
ATOM 2394 N N . VAL A 1 333 ? 2.032 -4.787 12.890 1.00 98.25 333 VAL A N 1
ATOM 2395 C CA . VAL A 1 333 ? 1.209 -3.645 13.296 1.00 98.25 333 VAL A CA 1
ATOM 2396 C C . VAL A 1 333 ? 2.145 -2.610 13.904 1.00 98.25 333 VAL A C 1
ATOM 2398 O O . VAL A 1 333 ? 2.826 -2.903 14.888 1.00 98.25 333 VAL A O 1
ATOM 2401 N N . ASN A 1 334 ? 2.188 -1.402 13.348 1.00 98.31 334 ASN A N 1
ATOM 2402 C CA . ASN A 1 334 ? 3.159 -0.397 13.763 1.00 98.31 334 ASN A CA 1
ATOM 2403 C C . ASN A 1 334 ? 2.505 0.919 14.179 1.00 98.31 334 ASN A C 1
ATOM 2405 O O . ASN A 1 334 ? 1.935 1.639 13.363 1.00 98.31 334 ASN A O 1
ATOM 2409 N N . ALA A 1 335 ? 2.641 1.228 15.466 1.00 97.88 335 ALA A N 1
ATOM 2410 C CA . ALA A 1 335 ? 2.233 2.471 16.099 1.00 97.88 335 ALA A CA 1
ATOM 2411 C C . ALA A 1 335 ? 3.417 3.275 16.664 1.00 97.88 335 ALA A C 1
ATOM 2413 O O . ALA A 1 335 ? 3.201 4.216 17.420 1.00 97.88 335 ALA A O 1
ATOM 2414 N N . LYS A 1 336 ? 4.672 2.955 16.300 1.00 98.06 336 LYS A N 1
ATOM 2415 C CA . LYS A 1 336 ? 5.878 3.623 16.841 1.00 98.06 336 LYS A CA 1
ATOM 2416 C C . LYS A 1 336 ? 5.894 5.136 16.614 1.00 98.06 336 LYS A C 1
ATOM 2418 O O . LYS A 1 336 ? 6.491 5.854 17.408 1.00 98.06 336 LYS A O 1
ATOM 2423 N N . LEU A 1 337 ? 5.292 5.604 15.519 1.00 97.31 337 LEU A N 1
ATOM 2424 C CA . LEU A 1 337 ? 5.219 7.032 15.197 1.00 97.31 337 LEU A CA 1
ATOM 2425 C C . LEU A 1 337 ? 3.953 7.709 15.737 1.00 97.31 337 LEU A C 1
ATOM 2427 O O . LEU A 1 337 ? 3.878 8.938 15.712 1.00 97.31 337 LEU A O 1
ATOM 2431 N N . SER A 1 338 ? 2.974 6.932 16.209 1.00 97.00 338 SER A N 1
ATOM 2432 C CA . SER A 1 338 ? 1.753 7.464 16.811 1.00 97.00 338 SER A CA 1
ATOM 2433 C C . SER A 1 338 ? 2.071 8.122 18.154 1.00 97.00 338 SER A C 1
ATOM 2435 O O . SER A 1 338 ? 2.945 7.680 18.902 1.00 97.00 338 SER A O 1
ATOM 2437 N N . LYS A 1 339 ? 1.346 9.189 18.479 1.00 97.38 339 LYS A N 1
ATOM 2438 C CA . LYS A 1 339 ? 1.517 9.967 19.713 1.00 97.38 339 LYS A CA 1
ATOM 2439 C C . LYS A 1 339 ? 0.495 9.547 20.776 1.00 97.38 339 LYS A C 1
ATOM 2441 O O . LYS A 1 339 ? -0.460 8.826 20.502 1.00 97.38 339 LYS A O 1
ATOM 2446 N N . GLY A 1 340 ? 0.657 10.038 22.002 1.00 95.88 340 GLY A N 1
ATOM 2447 C CA . GLY A 1 340 ? -0.317 9.808 23.076 1.00 95.88 340 GLY A CA 1
ATOM 2448 C C . GLY A 1 340 ? -0.379 8.351 23.544 1.00 95.88 340 GLY A C 1
ATOM 2449 O O . GLY A 1 340 ? 0.638 7.656 23.554 1.00 95.88 340 GLY A O 1
ATOM 2450 N N . ILE A 1 341 ? -1.561 7.913 23.982 1.00 96.75 341 ILE A N 1
ATOM 2451 C CA . ILE A 1 341 ? -1.772 6.577 24.559 1.00 96.75 341 ILE A CA 1
ATOM 2452 C C . ILE A 1 341 ? -2.325 5.636 23.489 1.00 96.75 341 ILE A C 1
ATOM 2454 O O . ILE A 1 341 ? -3.510 5.667 23.181 1.00 96.75 341 ILE A O 1
ATOM 2458 N N . ASN A 1 342 ? -1.480 4.773 22.937 1.00 97.38 342 ASN A N 1
ATOM 2459 C CA . ASN A 1 342 ? -1.903 3.745 21.995 1.00 97.38 342 ASN A CA 1
ATOM 2460 C C . ASN A 1 342 ? -2.153 2.438 22.746 1.00 97.38 342 ASN A C 1
ATOM 2462 O O . ASN A 1 342 ? -1.232 1.872 23.345 1.00 97.38 342 ASN A O 1
ATOM 2466 N N . ILE A 1 343 ? -3.398 1.967 22.708 1.00 97.50 343 ILE A N 1
ATOM 2467 C CA . ILE A 1 343 ? -3.863 0.817 23.486 1.00 97.50 343 ILE A CA 1
ATOM 2468 C C . ILE A 1 343 ? -3.918 -0.425 22.598 1.00 97.50 343 ILE A C 1
ATOM 2470 O O . ILE A 1 343 ? -4.639 -0.442 21.600 1.00 97.50 343 ILE A O 1
ATOM 2474 N N . LEU A 1 344 ? -3.216 -1.487 22.993 1.00 96.88 344 LEU A N 1
ATOM 2475 C CA . LEU A 1 344 ? -3.473 -2.835 22.490 1.00 96.88 344 LEU A CA 1
ATOM 2476 C C . LEU A 1 344 ? -4.403 -3.552 23.474 1.00 96.88 344 LEU A C 1
ATOM 2478 O O . LEU A 1 344 ? -4.026 -3.827 24.612 1.00 96.88 344 LEU A O 1
ATOM 2482 N N . ALA A 1 345 ? -5.627 -3.827 23.040 1.00 94.56 345 ALA A N 1
ATOM 2483 C CA . ALA A 1 345 ? -6.668 -4.446 23.843 1.00 94.56 345 ALA A CA 1
ATOM 2484 C C . ALA A 1 345 ? -6.941 -5.886 23.392 1.00 94.56 345 ALA A C 1
ATOM 2486 O O . ALA A 1 345 ? -6.979 -6.180 22.196 1.00 94.56 345 ALA A O 1
ATOM 2487 N N . LEU A 1 346 ? -7.197 -6.770 24.350 1.00 91.81 346 LEU A N 1
ATOM 2488 C CA . LEU A 1 346 ? -7.717 -8.113 24.108 1.00 91.81 346 LEU A CA 1
ATOM 2489 C C . LEU A 1 346 ? -9.198 -8.127 24.479 1.00 91.81 346 LEU A C 1
ATOM 2491 O O . LEU A 1 346 ? -9.545 -8.043 25.650 1.00 91.81 346 LEU A O 1
ATOM 2495 N N . GLY A 1 347 ? -10.069 -8.185 23.479 1.00 83.06 347 GLY A N 1
ATOM 2496 C CA . GLY A 1 347 ? -11.513 -8.115 23.673 1.00 83.06 347 GLY A CA 1
ATOM 2497 C C . GLY A 1 347 ? -12.176 -9.477 23.871 1.00 83.06 347 GLY A C 1
ATOM 2498 O O . GLY A 1 347 ? -11.691 -10.510 23.398 1.00 83.06 347 GLY A O 1
ATOM 2499 N N . ALA A 1 348 ? -13.350 -9.467 24.502 1.00 70.69 348 ALA A N 1
ATOM 2500 C CA . ALA A 1 348 ? -14.311 -10.563 24.414 1.00 70.69 348 ALA A CA 1
ATOM 2501 C C . ALA A 1 348 ? -15.207 -10.338 23.184 1.00 70.69 348 ALA A C 1
ATOM 2503 O O . ALA A 1 348 ? -15.879 -9.312 23.095 1.00 70.69 348 ALA A O 1
ATOM 2504 N N . GLY A 1 349 ? -15.219 -11.264 22.222 1.00 60.44 349 GLY A N 1
ATOM 2505 C CA . GLY A 1 349 ? -16.229 -11.272 21.155 1.00 60.44 349 GLY A CA 1
ATOM 2506 C C . GLY A 1 349 ? -17.338 -12.250 21.521 1.00 60.44 349 GLY A C 1
ATOM 2507 O O . GLY A 1 349 ? -17.004 -13.346 21.934 1.00 60.44 349 GLY A O 1
ATOM 2508 N N . ASP A 1 350 ? -18.619 -11.882 21.423 1.00 63.28 350 ASP A N 1
ATOM 2509 C CA . ASP A 1 350 ? -19.804 -12.761 21.574 1.00 63.28 350 ASP A CA 1
ATOM 2510 C C . ASP A 1 350 ? -19.724 -13.860 22.667 1.00 63.28 350 ASP A C 1
ATOM 2512 O O . ASP A 1 350 ? -20.216 -14.972 22.492 1.00 63.28 350 ASP A O 1
ATOM 2516 N N . GLY A 1 351 ? -19.076 -13.577 23.806 1.00 60.69 351 GLY A N 1
ATOM 2517 C CA . GLY A 1 351 ? -18.863 -14.542 24.900 1.00 60.69 351 GLY A CA 1
ATOM 2518 C C . GLY A 1 351 ? -17.653 -15.483 24.751 1.00 60.69 351 GLY A C 1
ATOM 2519 O O . GLY A 1 351 ? -17.305 -16.173 25.706 1.00 60.69 351 GLY A O 1
ATOM 2520 N N . ASN A 1 352 ? -16.961 -15.464 23.612 1.00 58.50 352 ASN A N 1
ATOM 2521 C CA . ASN A 1 352 ? -15.692 -16.143 23.365 1.00 58.50 352 ASN A CA 1
ATOM 2522 C C . ASN A 1 352 ? -14.524 -15.145 23.448 1.00 58.50 352 ASN A C 1
ATOM 2524 O O . ASN A 1 352 ? -14.283 -14.321 22.561 1.00 58.50 352 ASN A O 1
ATOM 2528 N N . TYR A 1 353 ? -13.764 -15.223 24.538 1.00 61.03 353 TYR A N 1
ATOM 2529 C CA . TYR A 1 353 ? -12.498 -14.504 24.662 1.00 61.03 353 TYR A CA 1
ATOM 2530 C C . TYR A 1 353 ? -11.519 -14.967 23.580 1.00 61.03 353 TYR A C 1
ATOM 2532 O O . TYR A 1 353 ? -11.533 -16.135 23.180 1.00 61.03 353 TYR A O 1
ATOM 2540 N N . GLN A 1 354 ? -10.599 -14.093 23.159 1.00 62.31 354 GLN A N 1
ATOM 2541 C CA . GLN A 1 354 ? -9.338 -14.607 22.627 1.00 62.31 354 GLN A CA 1
ATOM 2542 C C . GLN A 1 354 ? -8.728 -15.499 23.722 1.00 62.31 354 GLN A C 1
ATOM 2544 O O . GLN A 1 354 ? -8.320 -15.005 24.774 1.00 62.31 354 GLN A O 1
ATOM 2549 N N . GLY A 1 355 ? -8.758 -16.821 23.520 1.00 63.12 355 GLY A N 1
ATOM 2550 C CA . GLY A 1 355 ? -8.435 -17.794 24.572 1.00 63.12 355 GLY A CA 1
ATOM 2551 C C . GLY A 1 355 ? -7.008 -17.655 25.108 1.00 63.12 355 GLY A C 1
ATOM 2552 O O . GLY A 1 355 ? -6.745 -17.970 26.266 1.00 63.12 355 GLY A O 1
ATOM 2553 N N . SER A 1 356 ? -6.101 -17.121 24.289 1.00 77.19 356 SER A N 1
ATOM 2554 C CA . SER A 1 356 ? -4.718 -16.821 24.647 1.00 77.19 356 SER A CA 1
ATOM 2555 C C . SER A 1 356 ? -4.127 -15.796 23.680 1.00 77.19 356 SER A C 1
ATOM 2557 O O . SER A 1 356 ? -4.368 -15.884 22.476 1.00 77.19 356 SER A O 1
ATOM 2559 N N . PHE A 1 357 ? -3.307 -14.880 24.191 1.00 87.06 357 PHE A N 1
ATOM 2560 C CA . PHE A 1 357 ? -2.471 -13.986 23.392 1.00 87.06 357 PHE A CA 1
ATOM 2561 C C . PHE A 1 357 ? -1.006 -14.250 23.730 1.00 87.06 357 PHE A C 1
ATOM 2563 O O . PHE A 1 357 ? -0.627 -14.263 24.903 1.00 87.06 357 PHE A O 1
ATOM 2570 N N . ASP A 1 358 ? -0.190 -14.470 22.706 1.00 90.38 358 ASP A N 1
ATOM 2571 C CA . ASP A 1 358 ? 1.246 -14.647 22.870 1.00 90.38 358 ASP A CA 1
ATOM 2572 C C . ASP A 1 358 ? 1.916 -13.283 23.073 1.00 90.38 358 ASP A C 1
ATOM 2574 O O . ASP A 1 358 ? 2.128 -12.516 22.133 1.00 90.38 358 ASP A O 1
ATOM 2578 N N . VAL A 1 359 ? 2.263 -12.980 24.324 1.00 90.38 359 VAL A N 1
ATOM 2579 C CA . VAL A 1 359 ? 2.902 -11.713 24.704 1.00 90.38 359 VAL A CA 1
ATOM 2580 C C . VAL A 1 359 ? 4.265 -11.505 24.047 1.00 90.38 359 VAL A C 1
ATOM 2582 O O . VAL A 1 359 ? 4.699 -10.361 23.934 1.00 90.38 359 VAL A O 1
ATOM 2585 N N . THR A 1 360 ? 4.924 -12.562 23.557 1.00 93.56 360 THR A N 1
ATOM 2586 C CA . THR A 1 360 ? 6.183 -12.423 22.807 1.00 93.56 360 THR A CA 1
ATOM 2587 C C . THR A 1 360 ? 5.979 -11.724 21.461 1.00 93.56 360 THR A C 1
ATOM 2589 O O . THR A 1 360 ? 6.936 -11.240 20.861 1.00 93.56 360 THR A O 1
ATOM 2592 N N . GLN A 1 361 ? 4.732 -11.598 20.993 1.00 93.50 361 GLN A N 1
ATOM 2593 C CA . GLN A 1 361 ? 4.391 -10.823 19.802 1.00 93.50 361 GLN A CA 1
ATOM 2594 C C . GLN A 1 361 ? 4.428 -9.308 20.047 1.00 93.50 361 GLN A C 1
ATOM 2596 O O . GLN A 1 361 ? 4.497 -8.536 19.087 1.00 93.50 361 GLN A O 1
ATOM 2601 N N . ILE A 1 362 ? 4.405 -8.851 21.301 1.00 93.31 362 ILE A N 1
ATOM 2602 C CA . ILE A 1 362 ? 4.609 -7.436 21.632 1.00 93.31 362 ILE A CA 1
ATOM 2603 C C . ILE A 1 362 ? 6.052 -7.069 21.275 1.00 93.31 362 ILE A C 1
ATOM 2605 O O . ILE A 1 362 ? 6.975 -7.833 21.534 1.00 93.31 362 ILE A O 1
ATOM 2609 N N . ASN A 1 363 ? 6.255 -5.910 20.647 1.00 91.56 363 ASN A N 1
ATOM 2610 C CA . ASN A 1 363 ? 7.549 -5.431 20.135 1.00 91.56 363 ASN A CA 1
ATOM 2611 C C . ASN A 1 363 ? 8.183 -6.249 18.993 1.00 91.56 363 ASN A C 1
ATOM 2613 O O . ASN A 1 363 ? 9.162 -5.781 18.416 1.00 91.56 363 ASN A O 1
ATOM 2617 N N . ASN A 1 364 ? 7.599 -7.388 18.610 1.00 94.81 364 ASN A N 1
ATOM 2618 C CA . ASN A 1 364 ? 7.971 -8.134 17.403 1.00 94.81 364 ASN A CA 1
ATOM 2619 C C . ASN A 1 364 ? 6.954 -7.917 16.274 1.00 94.81 364 ASN A C 1
ATOM 2621 O O . ASN A 1 364 ? 7.313 -7.553 15.158 1.00 94.81 364 ASN A O 1
ATOM 2625 N N . LYS A 1 365 ? 5.668 -8.093 16.587 1.00 96.44 365 LYS A N 1
ATOM 2626 C CA . LYS A 1 365 ? 4.541 -7.928 15.664 1.00 96.44 365 LYS A CA 1
ATOM 2627 C C . LYS A 1 365 ? 3.743 -6.664 15.957 1.00 96.44 365 LYS A C 1
ATOM 2629 O O . LYS A 1 365 ? 3.393 -5.955 15.024 1.00 96.44 365 LYS A O 1
ATOM 2634 N N . TYR A 1 366 ? 3.472 -6.374 17.230 1.00 97.62 366 TYR A N 1
ATOM 2635 C CA . TYR A 1 366 ? 2.714 -5.194 17.662 1.00 97.62 366 TYR A CA 1
ATOM 2636 C C . TYR A 1 366 ? 3.670 -4.161 18.252 1.00 97.62 366 TYR A C 1
ATOM 2638 O O . TYR A 1 366 ? 4.122 -4.287 19.392 1.00 97.62 366 TYR A O 1
ATOM 2646 N N . LEU A 1 367 ? 4.025 -3.163 17.449 1.00 98.06 367 LEU A N 1
ATOM 2647 C CA . LEU A 1 367 ? 5.075 -2.199 17.750 1.00 98.06 367 LEU A CA 1
ATOM 2648 C C . LEU A 1 367 ? 4.486 -0.866 18.220 1.00 98.06 367 LEU A C 1
ATOM 2650 O O . LEU A 1 367 ? 3.575 -0.345 17.587 1.00 98.06 367 LEU A O 1
ATOM 2654 N N . GLY A 1 368 ? 5.054 -0.264 19.267 1.00 96.62 368 GLY A N 1
ATOM 2655 C CA . GLY A 1 368 ? 4.744 1.121 19.661 1.00 96.62 368 GLY A CA 1
ATOM 2656 C C . GLY A 1 368 ? 3.463 1.327 20.479 1.00 96.62 368 GLY A C 1
ATOM 2657 O O . GLY A 1 368 ? 3.107 2.468 20.759 1.00 96.62 368 GLY A O 1
ATOM 2658 N N . PHE A 1 369 ? 2.787 0.256 20.901 1.00 97.38 369 PHE A N 1
ATOM 2659 C CA . PHE A 1 369 ? 1.718 0.346 21.900 1.00 97.38 369 PHE A CA 1
ATOM 2660 C C . PHE A 1 369 ? 2.319 0.554 23.293 1.00 97.38 369 PHE A C 1
ATOM 2662 O O . PHE A 1 369 ? 3.243 -0.156 23.689 1.00 97.38 369 PHE A O 1
ATOM 2669 N N . ASN A 1 370 ? 1.804 1.538 24.027 1.00 96.12 370 ASN A N 1
ATOM 2670 C CA . ASN A 1 370 ? 2.302 1.942 25.347 1.00 96.12 370 ASN A CA 1
ATOM 2671 C C . ASN A 1 370 ? 1.263 1.760 26.465 1.00 96.12 370 ASN A C 1
ATOM 2673 O O . ASN A 1 370 ? 1.547 2.066 27.622 1.00 96.12 370 ASN A O 1
ATOM 2677 N N . ALA A 1 371 ? 0.087 1.229 26.134 1.00 96.75 371 ALA A N 1
ATOM 2678 C CA . ALA A 1 371 ? -0.919 0.777 27.078 1.00 96.75 371 ALA A CA 1
ATOM 2679 C C . ALA A 1 371 ? -1.522 -0.551 26.608 1.00 96.75 371 ALA A C 1
ATOM 2681 O O . ALA A 1 371 ? -1.641 -0.814 25.409 1.00 96.75 371 ALA A O 1
ATOM 2682 N N . PHE A 1 372 ? -1.913 -1.387 27.566 1.00 94.31 372 PHE A N 1
ATOM 2683 C CA . PHE A 1 372 ? -2.454 -2.718 27.311 1.00 94.31 372 PHE A CA 1
ATOM 2684 C C . PHE A 1 372 ? -3.701 -2.929 28.161 1.00 94.31 372 PHE A C 1
ATOM 2686 O O . PHE A 1 372 ? -3.713 -2.556 29.336 1.00 94.31 372 PHE A O 1
ATOM 2693 N N . SER A 1 373 ? -4.744 -3.518 27.582 1.00 91.31 373 SER A N 1
ATOM 2694 C CA . SER A 1 373 ? -5.973 -3.849 28.307 1.00 91.31 373 SER A CA 1
ATOM 2695 C C . SER A 1 373 ? -6.524 -5.220 27.920 1.00 91.31 373 SER A C 1
ATOM 2697 O O . SER A 1 373 ? -6.214 -5.760 26.857 1.00 91.31 373 SER A O 1
ATOM 2699 N N . LYS A 1 374 ? -7.318 -5.798 28.817 1.00 83.88 374 LYS A N 1
ATOM 2700 C CA . LYS A 1 374 ? -8.047 -7.055 28.651 1.00 83.88 374 LYS A CA 1
ATOM 2701 C C . LYS A 1 374 ? -9.431 -6.891 29.268 1.00 83.88 374 LYS A C 1
ATOM 2703 O O . LYS A 1 374 ? -9.511 -6.146 30.270 1.00 83.88 374 LYS A O 1
#

pLDDT: mean 77.41, std 19.77, range [28.39, 98.44]